Protein AF-A0A7J4LU65-F1 (afdb_monomer)

Nearest PDB structures (foldseek):
  7qep-assembly1_P0  TM=8.112E-01  e=1.016E-01  Encephalitozoon cuniculi GB-M1

Secondary structure (DSSP, 8-state):
----HHHHHHHHHHHHTS--S-TTTHHHHHHHHHHHHHHHHHHHHHHHHHHHHHHHHHHHHHHHHHHHHHHHHHHHHHHHHHHHHHHHHHHHHHHHHHHHHHHTS------------------PPP----------TTHHHHHHHHTTTTSSHHHHHHHHHHHHHHHHHHHHHHHTS-S---------------EEETTT-PEEPTT-SS-TTT----EEE---------------HHHHHHHHHHHHHHHHHHHHHHHHHHHHHHHHHHHHTT--

Foldseek 3Di:
DDPPVVVVVVVVVVVVPDDDDDVPVVVVVVVVVVVVVVVVVVVVVVVVVVVVVVVVVVVVVVVVVVVVVVVVVVVVVVVVVVVVVVVVVVVVVVVVVVVVVVVPPPPDPPPPPPDDDDPDPDDDDDDDDDDDPDDDPPVVVVVVVCVPVPVCVVVVVVVVVVVVVVVVVVVVVVVVVPPPPPPPPPPPCDPQFWKAAPPPRDTDHSPDQADPPPGDRHIDGPPPPPPCPPPPPPDDPVVVVVVVVVVVVVVVVVVVVVVVVVVVVVVVVVVVVVPD

Sequence (276 aa):
MALDDDKMKEITHKFMTKDDGDLGKHKVYAHEHRKQLRRVVLKTKLKERKLRIKEKLREQKIQKQLQKEFEEKRREEERQVKEEQKRAQKESARNRERLEKVEEIPQAPQKQFKGHVELGKDEIPKEYSLEAEQETPAHHIRAKIFGKAKQTSEESEVQKLKLEKEDDVKRQQEVSTDQKHYPLHQESKKPFVELACAKCSKILRPHARFCDHCGSNKIMKVEEEVKEEAPKPKGSSWGMKLVKFLGWLIVILLVLGGLALVAFWVLLNYFDIKFV

Solvent-accessible surface area (backbone atoms only — not comparable to full-atom values): 17151 Å² total; per-residue (Å²): 135,76,76,60,66,64,60,56,50,53,60,54,54,70,63,77,74,66,79,88,85,57,81,77,63,51,59,61,54,54,51,54,49,53,53,52,51,50,53,51,54,50,52,51,53,50,52,51,52,51,48,53,53,54,47,54,53,50,53,52,50,51,53,54,48,53,52,49,52,56,52,51,48,53,55,49,54,52,50,51,52,55,50,51,53,52,49,52,53,53,48,53,52,52,52,48,56,54,51,57,60,59,70,66,57,75,83,69,83,81,75,82,76,88,68,90,75,79,86,77,89,75,78,88,80,79,85,82,89,81,91,76,94,72,92,62,89,69,62,70,62,58,59,66,65,61,70,61,66,79,69,53,54,62,59,51,48,55,51,49,56,50,51,51,52,51,51,51,52,50,51,56,54,56,68,64,65,72,63,80,69,69,78,72,75,80,72,74,80,68,81,83,64,58,28,27,28,67,87,78,64,47,78,48,61,83,83,61,74,53,35,95,85,77,66,46,67,54,70,39,77,58,75,76,78,70,72,74,69,69,77,76,75,77,82,58,78,58,60,68,49,51,55,53,50,53,52,51,52,53,52,51,51,52,53,53,49,49,52,50,51,51,53,50,53,52,50,51,57,59,54,57,72,73,76,117

pLDDT: mean 75.76, std 20.09, range [41.56, 98.62]

Structure (mmCIF, N/CA/C/O backbone):
data_AF-A0A7J4LU65-F1
#
_entry.id   AF-A0A7J4LU65-F1
#
loop_
_atom_site.group_PDB
_atom_site.id
_atom_site.type_symbol
_atom_site.label_atom_id
_atom_site.label_alt_id
_atom_site.label_comp_id
_atom_site.label_asym_id
_atom_site.label_entity_id
_atom_site.label_seq_id
_atom_site.pdbx_PDB_ins_code
_atom_site.Cartn_x
_atom_site.Cartn_y
_atom_site.Cartn_z
_atom_site.occupancy
_atom_site.B_iso_or_equiv
_atom_site.auth_seq_id
_atom_site.auth_comp_id
_atom_site.auth_asym_id
_atom_site.auth_atom_id
_atom_site.pdbx_PDB_model_num
ATOM 1 N N . MET A 1 1 ? 22.209 -13.059 -10.516 1.00 48.47 1 MET A N 1
ATOM 2 C CA . MET A 1 1 ? 22.767 -13.674 -11.739 1.00 48.47 1 MET A CA 1
ATOM 3 C C . MET A 1 1 ? 23.581 -12.617 -12.461 1.00 48.47 1 MET A C 1
ATOM 5 O O . MET A 1 1 ? 23.073 -11.969 -13.374 1.00 48.47 1 MET A O 1
ATOM 9 N N . ALA A 1 2 ? 24.798 -12.384 -11.970 1.00 52.19 2 ALA A N 1
ATOM 10 C CA . ALA A 1 2 ? 25.816 -11.687 -12.738 1.00 52.19 2 ALA A CA 1
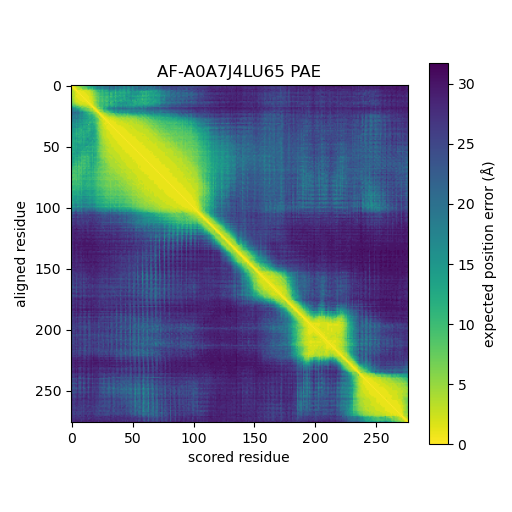ATOM 11 C C . ALA A 1 2 ? 26.150 -12.578 -13.942 1.00 52.19 2 ALA A C 1
ATOM 13 O O . ALA A 1 2 ? 26.190 -13.798 -13.811 1.00 52.19 2 ALA A O 1
ATOM 14 N N . LEU A 1 3 ? 26.283 -11.994 -15.129 1.00 52.88 3 LEU A N 1
ATOM 15 C CA . LEU A 1 3 ? 27.081 -12.648 -16.160 1.00 52.88 3 LEU A CA 1
ATOM 16 C C . LEU A 1 3 ? 28.501 -12.646 -15.601 1.00 52.88 3 LEU A C 1
ATOM 18 O O . LEU A 1 3 ? 28.955 -11.567 -15.240 1.00 52.88 3 LEU A O 1
ATOM 22 N N . ASP A 1 4 ? 29.122 -13.820 -15.467 1.00 72.62 4 ASP A N 1
ATOM 23 C CA . ASP A 1 4 ? 30.471 -13.958 -14.911 1.00 72.62 4 ASP A CA 1
ATOM 24 C C . ASP A 1 4 ? 31.386 -12.922 -15.563 1.00 72.62 4 ASP A C 1
ATOM 26 O O . ASP A 1 4 ? 31.600 -12.954 -16.781 1.00 72.62 4 ASP A O 1
ATOM 30 N N . ASP A 1 5 ? 31.882 -11.975 -14.763 1.00 77.56 5 ASP A N 1
ATOM 31 C CA . ASP A 1 5 ? 32.755 -10.894 -15.231 1.00 77.56 5 ASP A CA 1
ATOM 32 C C . ASP A 1 5 ? 33.981 -11.454 -15.972 1.00 77.56 5 ASP A C 1
ATOM 34 O O . ASP A 1 5 ? 34.531 -10.813 -16.871 1.00 77.56 5 ASP A O 1
ATOM 38 N N . ASP A 1 6 ? 34.339 -12.703 -15.680 1.00 77.44 6 ASP A N 1
ATOM 39 C CA . ASP A 1 6 ? 35.395 -13.463 -16.336 1.00 77.44 6 ASP A CA 1
ATOM 40 C C . ASP A 1 6 ? 35.098 -13.761 -17.813 1.00 77.44 6 ASP A C 1
ATOM 42 O O . ASP A 1 6 ? 35.984 -13.612 -18.655 1.00 77.44 6 ASP A O 1
ATOM 46 N N . LYS A 1 7 ? 33.843 -14.053 -18.186 1.00 77.94 7 LYS A N 1
ATOM 47 C CA . LYS A 1 7 ? 33.465 -14.223 -19.605 1.00 77.94 7 LYS A CA 1
ATOM 48 C C . LYS A 1 7 ? 33.518 -12.908 -20.373 1.00 77.94 7 LYS A C 1
ATOM 50 O O . LYS A 1 7 ? 33.859 -12.899 -21.555 1.00 77.94 7 LYS A O 1
ATOM 55 N N . MET A 1 8 ? 33.196 -11.791 -19.718 1.00 74.50 8 MET A N 1
ATOM 56 C CA . MET A 1 8 ? 33.365 -10.463 -20.317 1.00 74.50 8 MET A CA 1
ATOM 57 C C . MET A 1 8 ? 34.848 -10.152 -20.540 1.00 74.50 8 MET A C 1
ATOM 59 O O . MET A 1 8 ? 35.220 -9.727 -21.636 1.00 74.50 8 MET A O 1
ATOM 63 N N . LYS A 1 9 ? 35.714 -10.425 -19.558 1.00 80.12 9 LYS A N 1
ATOM 64 C CA . LYS A 1 9 ? 37.166 -10.232 -19.699 1.00 80.12 9 LYS A CA 1
ATOM 65 C C . LYS A 1 9 ? 37.763 -11.097 -20.810 1.00 80.12 9 LYS A C 1
ATOM 67 O O . LYS A 1 9 ? 38.541 -10.582 -21.611 1.00 80.12 9 LYS A O 1
ATOM 72 N N . GLU A 1 10 ? 37.346 -12.356 -20.933 1.00 81.25 10 GLU A N 1
ATOM 73 C CA . GLU A 1 10 ? 37.867 -13.268 -21.960 1.00 81.25 10 GLU A CA 1
ATOM 74 C C . GLU A 1 10 ? 37.523 -12.808 -23.390 1.00 81.25 10 GLU A C 1
ATOM 76 O O . GLU A 1 10 ? 38.378 -12.817 -24.281 1.00 81.25 10 GLU A O 1
ATOM 81 N N . ILE A 1 11 ? 36.290 -12.334 -23.611 1.00 76.31 11 ILE A N 1
ATOM 82 C CA . ILE A 1 11 ? 35.865 -11.769 -24.904 1.00 76.31 11 ILE A CA 1
ATOM 83 C C . ILE A 1 11 ? 36.661 -10.496 -25.228 1.00 76.31 11 ILE A C 1
ATOM 85 O O . ILE A 1 11 ? 37.027 -10.276 -26.383 1.00 76.31 11 ILE A O 1
ATOM 89 N N . THR A 1 12 ? 36.955 -9.674 -24.219 1.00 76.06 12 THR A N 1
ATOM 90 C CA . THR A 1 12 ? 37.695 -8.417 -24.406 1.00 76.06 12 THR A CA 1
ATOM 91 C C . THR A 1 12 ? 39.172 -8.676 -24.728 1.00 76.06 12 THR A C 1
ATOM 93 O O . THR A 1 12 ? 39.732 -8.023 -25.606 1.00 76.06 12 THR A O 1
ATOM 96 N N . HIS A 1 13 ? 39.788 -9.675 -24.091 1.00 77.38 13 HIS A N 1
ATOM 97 C CA . HIS A 1 13 ? 41.188 -10.042 -24.321 1.00 77.38 13 HIS A CA 1
ATOM 98 C C . HIS A 1 13 ? 41.421 -10.632 -25.722 1.00 77.38 13 HIS A C 1
ATOM 100 O O . HIS A 1 13 ? 42.351 -10.227 -26.413 1.00 77.38 13 HIS A O 1
ATOM 106 N N . LYS A 1 14 ? 40.530 -11.516 -26.201 1.00 72.88 14 LYS A N 1
ATOM 107 C CA . LYS A 1 14 ? 40.605 -12.098 -27.561 1.00 72.88 14 LYS A CA 1
ATOM 108 C C . LYS A 1 14 ? 40.525 -11.061 -28.692 1.00 72.88 14 LYS A C 1
ATOM 110 O O . LYS A 1 14 ? 40.848 -11.383 -29.833 1.00 72.88 14 LYS A O 1
ATOM 115 N N . PHE A 1 15 ? 40.074 -9.844 -28.394 1.00 62.56 15 PHE A N 1
ATOM 116 C CA . PHE A 1 15 ? 39.957 -8.752 -29.357 1.00 62.56 15 PHE A CA 1
ATOM 117 C C . PHE A 1 15 ? 41.204 -7.873 -29.448 1.00 62.56 15 PHE A C 1
ATOM 119 O O . PHE A 1 15 ? 41.415 -7.263 -30.491 1.00 62.56 15 PHE A O 1
ATOM 126 N N . MET A 1 16 ? 42.008 -7.788 -28.385 1.00 63.84 16 MET A N 1
ATOM 127 C CA . MET A 1 16 ? 43.200 -6.934 -28.377 1.00 63.84 16 MET A CA 1
ATOM 128 C C . MET A 1 16 ? 44.416 -7.589 -29.039 1.00 63.84 16 MET A C 1
ATOM 130 O O . MET A 1 16 ? 45.383 -6.896 -29.317 1.00 63.84 16 MET A O 1
ATOM 134 N N . THR A 1 17 ? 44.373 -8.898 -29.307 1.00 69.25 17 THR A N 1
ATOM 135 C CA . THR A 1 17 ? 45.534 -9.671 -29.781 1.00 69.25 17 THR A CA 1
ATOM 136 C C . THR A 1 17 ? 45.449 -10.123 -31.244 1.00 69.25 17 THR A C 1
ATOM 138 O O . THR A 1 17 ? 46.225 -10.984 -31.648 1.00 69.25 17 THR A O 1
ATOM 141 N N . LYS A 1 18 ? 44.508 -9.612 -32.053 1.00 60.66 18 LYS A N 1
ATOM 142 C CA . LYS A 1 18 ? 44.455 -9.913 -33.498 1.00 60.66 18 LYS A CA 1
ATOM 143 C C . LYS A 1 18 ? 45.063 -8.766 -34.307 1.00 60.66 18 LYS A C 1
ATOM 145 O O . LYS A 1 18 ? 44.437 -7.721 -34.431 1.00 60.66 18 LYS A O 1
ATOM 150 N N . ASP A 1 19 ? 46.258 -9.025 -34.837 1.00 58.16 19 ASP A N 1
ATOM 151 C CA . ASP A 1 19 ? 47.123 -8.111 -35.591 1.00 58.16 19 ASP A CA 1
ATOM 152 C C . ASP A 1 19 ? 46.497 -7.527 -36.880 1.00 58.16 19 ASP A C 1
ATOM 154 O O . ASP A 1 19 ? 45.725 -8.171 -37.599 1.00 58.16 19 ASP A O 1
ATOM 158 N N . ASP A 1 20 ? 46.887 -6.280 -37.163 1.00 56.12 20 ASP A N 1
ATOM 159 C CA . ASP A 1 20 ? 46.268 -5.251 -38.016 1.00 56.12 20 ASP A CA 1
ATOM 160 C C . ASP A 1 20 ? 46.418 -5.417 -39.549 1.00 56.12 20 ASP A C 1
ATOM 162 O O . ASP A 1 20 ? 46.738 -4.472 -40.274 1.00 56.12 20 ASP A O 1
ATOM 166 N N . GLY A 1 21 ? 46.150 -6.602 -40.096 1.00 56.06 21 GLY A N 1
ATOM 167 C CA . GLY A 1 21 ? 46.387 -6.867 -41.525 1.00 56.06 21 GLY A CA 1
ATOM 168 C C . GLY A 1 21 ? 45.402 -6.265 -42.549 1.00 56.06 21 GLY A C 1
ATOM 169 O O . GLY A 1 21 ? 45.706 -6.296 -43.737 1.00 56.06 21 GLY A O 1
ATOM 170 N N . ASP A 1 22 ? 44.219 -5.755 -42.166 1.00 59.31 22 ASP A N 1
ATOM 171 C CA . ASP A 1 22 ? 43.174 -5.394 -43.154 1.00 59.31 22 ASP A CA 1
ATOM 172 C C . ASP A 1 22 ? 42.211 -4.282 -42.649 1.00 59.31 22 ASP A C 1
ATOM 174 O O . ASP A 1 22 ? 41.055 -4.506 -42.2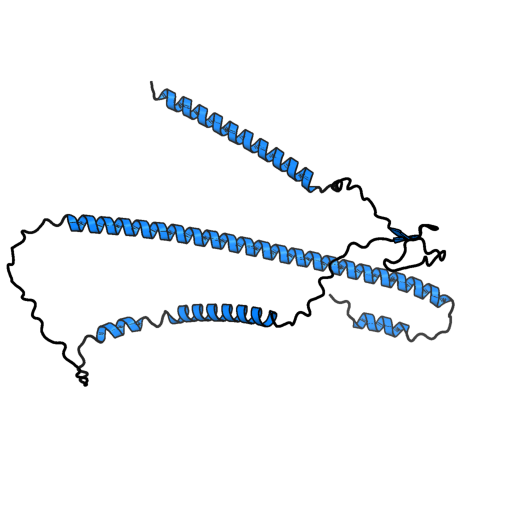65 1.00 59.31 22 ASP A O 1
ATOM 178 N N . LEU A 1 23 ? 42.701 -3.035 -42.622 1.00 58.19 23 LEU A N 1
ATOM 179 C CA . LEU A 1 23 ? 42.062 -1.848 -42.010 1.00 58.19 23 LEU A CA 1
ATOM 180 C C . LEU A 1 23 ? 40.683 -1.453 -42.596 1.00 58.19 23 LEU A C 1
ATOM 182 O O . LEU A 1 23 ? 39.912 -0.738 -41.948 1.00 58.19 23 LEU A O 1
ATOM 186 N N . GLY A 1 24 ? 40.332 -1.914 -43.801 1.00 60.50 24 GLY A N 1
ATOM 187 C CA . GLY A 1 24 ? 39.064 -1.573 -44.465 1.00 60.50 24 GLY A CA 1
ATOM 188 C C . GLY A 1 24 ? 37.847 -2.344 -43.936 1.00 60.50 24 GLY A C 1
ATOM 189 O O . GLY A 1 24 ? 36.772 -1.768 -43.747 1.00 60.50 24 GLY A O 1
ATOM 190 N N . LYS A 1 25 ? 38.010 -3.637 -43.628 1.00 60.91 25 LYS A N 1
ATOM 191 C CA . LYS A 1 25 ? 36.916 -4.514 -43.155 1.00 60.91 25 LYS A CA 1
ATOM 192 C C . LYS A 1 25 ? 36.636 -4.357 -41.656 1.00 60.91 25 LYS A C 1
ATOM 194 O O . LYS A 1 25 ? 35.524 -4.629 -41.196 1.00 60.91 25 LYS A O 1
ATOM 199 N N . HIS A 1 26 ? 37.600 -3.823 -40.903 1.00 62.56 26 HIS A N 1
ATOM 200 C CA . HIS A 1 26 ? 37.486 -3.596 -39.460 1.00 62.56 26 HIS A CA 1
ATOM 201 C C . HIS A 1 26 ? 36.359 -2.622 -39.074 1.00 62.56 26 HIS A C 1
ATOM 203 O O . HIS A 1 26 ? 35.712 -2.802 -38.040 1.00 62.56 26 HIS A O 1
ATOM 209 N N . LYS A 1 27 ? 36.056 -1.614 -39.907 1.00 71.69 27 LYS A N 1
ATOM 210 C CA . LYS A 1 27 ? 35.010 -0.618 -39.596 1.00 71.69 27 LYS A CA 1
ATOM 211 C C . LYS A 1 27 ? 33.597 -1.209 -39.621 1.00 71.69 27 LYS A C 1
ATOM 213 O O . LYS A 1 27 ? 32.782 -0.870 -38.761 1.00 71.69 27 LYS A O 1
ATOM 218 N N . VAL A 1 28 ? 33.312 -2.105 -40.569 1.00 75.19 28 VAL A N 1
ATOM 219 C CA . VAL A 1 28 ? 31.995 -2.756 -40.693 1.00 75.19 28 VAL A CA 1
ATOM 220 C C . VAL A 1 28 ? 31.767 -3.710 -39.520 1.00 75.19 28 VAL A C 1
ATOM 222 O O . VAL A 1 28 ? 30.736 -3.626 -38.848 1.00 75.19 28 VAL A O 1
ATOM 225 N N . TYR A 1 29 ? 32.772 -4.527 -39.192 1.00 77.94 29 TYR A N 1
ATOM 226 C CA . TYR A 1 29 ? 32.708 -5.457 -38.064 1.00 77.94 29 TYR A CA 1
ATOM 227 C C . TYR A 1 29 ? 32.577 -4.730 -36.714 1.00 77.94 29 TYR A C 1
ATOM 229 O O . TYR A 1 29 ? 31.724 -5.073 -35.892 1.00 77.94 29 TYR A O 1
ATOM 237 N N . ALA A 1 30 ? 33.332 -3.644 -36.509 1.00 80.31 30 ALA A N 1
ATOM 238 C CA . ALA A 1 30 ? 33.221 -2.822 -35.305 1.00 80.31 30 ALA A CA 1
ATOM 239 C C . ALA A 1 30 ? 31.821 -2.200 -35.142 1.00 80.31 30 ALA A C 1
ATOM 241 O O . ALA A 1 30 ? 31.305 -2.098 -34.023 1.00 80.31 30 ALA A O 1
ATOM 242 N N . HIS A 1 31 ? 31.179 -1.794 -36.240 1.00 83.25 31 HIS A N 1
ATOM 243 C CA . HIS A 1 31 ? 29.837 -1.219 -36.201 1.00 83.25 31 HIS A CA 1
ATOM 244 C C . HIS A 1 31 ? 28.758 -2.257 -35.848 1.00 83.25 31 HIS A C 1
ATOM 246 O O . HIS A 1 31 ? 27.903 -1.984 -34.994 1.00 83.25 31 HIS A O 1
ATOM 252 N N . GLU A 1 32 ? 28.800 -3.455 -36.437 1.00 85.62 32 GLU A N 1
ATOM 253 C CA . GLU A 1 32 ? 27.870 -4.534 -36.076 1.00 85.62 32 GLU A CA 1
ATOM 254 C C . GLU A 1 32 ? 28.063 -5.004 -34.635 1.00 85.62 32 GLU A C 1
ATOM 256 O O . GLU A 1 32 ? 27.085 -5.152 -33.893 1.00 85.62 32 GLU A O 1
ATOM 261 N N . HIS A 1 33 ? 29.312 -5.131 -34.191 1.00 84.50 33 HIS A N 1
ATOM 262 C CA . HIS A 1 33 ? 29.621 -5.509 -32.818 1.00 84.50 33 HIS A CA 1
ATOM 263 C C . HIS A 1 33 ? 29.104 -4.468 -31.811 1.00 84.50 33 HIS A C 1
ATOM 265 O O . HIS A 1 33 ? 28.454 -4.817 -30.823 1.00 84.50 33 HIS A O 1
ATOM 271 N N . ARG A 1 34 ? 29.256 -3.163 -32.097 1.00 87.88 34 ARG A N 1
ATOM 272 C CA . ARG A 1 34 ? 28.644 -2.092 -31.284 1.00 87.88 34 ARG A CA 1
ATOM 273 C C . ARG A 1 34 ? 27.118 -2.211 -31.222 1.00 87.88 34 ARG A C 1
ATOM 275 O O . ARG A 1 34 ? 26.538 -1.973 -30.160 1.00 87.88 34 ARG A O 1
ATOM 282 N N . LYS A 1 35 ? 26.448 -2.587 -32.319 1.00 93.88 35 LYS A N 1
ATOM 283 C CA . LYS A 1 35 ? 24.993 -2.838 -32.313 1.00 93.88 35 LYS A CA 1
ATOM 284 C C . LYS A 1 35 ? 24.630 -4.031 -31.426 1.00 93.88 35 LYS A C 1
ATOM 286 O O . LYS A 1 35 ? 23.665 -3.933 -30.663 1.00 93.88 35 LYS A O 1
ATOM 291 N N . GLN A 1 36 ? 25.387 -5.126 -31.488 1.00 92.06 36 GLN A N 1
ATOM 292 C CA . GLN A 1 36 ? 25.163 -6.299 -30.637 1.00 92.06 36 GLN A CA 1
ATOM 293 C C . GLN A 1 36 ? 25.371 -5.968 -29.154 1.00 92.06 36 GLN A C 1
ATOM 295 O O . GLN A 1 36 ? 24.479 -6.235 -28.345 1.00 92.06 36 GLN A O 1
ATOM 300 N N . LEU A 1 37 ? 26.461 -5.276 -28.810 1.00 90.44 37 LEU A N 1
ATOM 301 C CA . LEU A 1 37 ? 26.728 -4.805 -27.448 1.00 90.44 37 LEU A CA 1
ATOM 302 C C . LEU A 1 37 ? 25.594 -3.916 -26.922 1.00 90.44 37 LEU A C 1
ATOM 304 O O . LEU A 1 37 ? 25.095 -4.143 -25.820 1.00 90.44 37 LEU A O 1
ATOM 308 N N . ARG A 1 38 ? 25.096 -2.965 -27.726 1.00 92.81 38 ARG A N 1
ATOM 309 C CA . ARG A 1 38 ? 23.937 -2.135 -27.343 1.00 92.81 38 ARG A CA 1
ATOM 310 C C . ARG A 1 38 ? 22.696 -2.979 -27.041 1.00 92.81 38 ARG A C 1
ATOM 312 O O . ARG A 1 38 ? 22.007 -2.705 -26.062 1.00 92.81 38 ARG A O 1
ATOM 319 N N . ARG A 1 39 ? 22.412 -4.020 -27.833 1.00 94.69 39 ARG A N 1
ATOM 320 C CA . ARG A 1 39 ? 21.273 -4.926 -27.582 1.00 94.69 39 ARG A CA 1
ATOM 321 C C . ARG A 1 39 ? 21.444 -5.707 -26.280 1.00 94.69 39 ARG A C 1
ATOM 323 O O . ARG A 1 39 ? 20.471 -5.842 -25.540 1.00 94.69 39 ARG A O 1
ATOM 330 N N . VAL A 1 40 ? 22.648 -6.199 -25.991 1.00 92.25 40 VAL A N 1
ATOM 331 C CA . VAL A 1 40 ? 22.941 -6.918 -24.740 1.00 92.25 40 VAL A CA 1
ATOM 332 C C . VAL A 1 40 ? 22.776 -5.984 -23.541 1.00 92.25 40 VAL A C 1
ATOM 334 O O . VAL A 1 40 ? 22.024 -6.318 -22.628 1.00 92.25 40 VAL A O 1
ATOM 337 N N . VAL A 1 41 ? 23.358 -4.782 -23.591 1.00 93.81 41 VAL A N 1
ATOM 338 C CA . VAL A 1 41 ? 23.243 -3.766 -22.528 1.00 93.81 41 VAL A CA 1
ATOM 339 C C . VAL A 1 41 ? 21.789 -3.339 -22.297 1.00 93.81 41 VAL A C 1
ATOM 341 O O . VAL A 1 41 ? 21.355 -3.173 -21.158 1.00 93.81 41 VAL A O 1
ATOM 344 N N . LEU A 1 42 ? 20.993 -3.177 -23.356 1.00 94.94 42 LEU A N 1
ATOM 345 C CA . LEU A 1 42 ? 19.569 -2.864 -23.207 1.00 94.94 42 LEU A CA 1
ATOM 346 C C . LEU A 1 42 ? 18.793 -4.033 -22.585 1.00 94.94 42 LEU A C 1
ATOM 348 O O . LEU A 1 42 ? 17.966 -3.813 -21.699 1.00 94.94 42 LEU A O 1
ATOM 352 N N . LYS A 1 43 ? 19.075 -5.279 -22.991 1.00 95.56 43 LYS A N 1
ATOM 353 C CA . LYS A 1 43 ? 18.448 -6.473 -22.402 1.00 95.56 43 LYS A CA 1
ATOM 354 C C . LYS A 1 43 ? 18.800 -6.634 -20.921 1.00 95.56 43 LYS A C 1
ATOM 356 O O . LYS A 1 43 ? 17.906 -6.960 -20.138 1.00 95.56 43 LYS A O 1
ATOM 361 N N . THR A 1 44 ? 20.049 -6.397 -20.520 1.00 93.00 44 THR A N 1
ATOM 362 C CA . THR A 1 44 ? 20.459 -6.465 -19.107 1.00 93.00 44 THR A CA 1
ATOM 363 C C . THR A 1 44 ? 19.796 -5.361 -18.289 1.00 93.00 44 THR A C 1
ATOM 365 O O . THR A 1 44 ? 19.151 -5.677 -17.290 1.00 93.00 44 THR A O 1
ATOM 368 N N . LYS A 1 45 ? 19.798 -4.107 -18.767 1.00 94.50 45 LYS A N 1
ATOM 369 C CA . LYS A 1 45 ? 19.085 -2.991 -18.111 1.00 94.50 45 LYS A CA 1
ATOM 370 C C . LYS A 1 45 ? 17.583 -3.251 -17.957 1.00 94.50 45 LYS A C 1
ATOM 372 O O . LYS A 1 45 ? 16.995 -2.917 -16.930 1.00 94.50 45 LYS A O 1
ATOM 377 N N . LEU A 1 46 ? 16.939 -3.862 -18.954 1.00 96.75 46 LEU A N 1
ATOM 378 C CA . LEU A 1 46 ? 15.524 -4.238 -18.867 1.00 96.75 46 LEU A CA 1
ATOM 379 C C . LEU A 1 46 ? 15.277 -5.351 -17.841 1.00 96.75 46 LEU A C 1
ATOM 381 O O . LEU A 1 46 ? 14.309 -5.266 -17.083 1.00 96.75 46 LEU A O 1
ATOM 385 N N . LYS A 1 47 ? 16.136 -6.378 -17.787 1.00 96.19 47 LYS A N 1
ATOM 386 C CA . LYS A 1 47 ? 16.056 -7.429 -16.757 1.00 96.19 47 LYS A CA 1
ATOM 387 C C . LYS A 1 47 ? 16.233 -6.846 -15.356 1.00 96.19 47 LYS A C 1
ATOM 389 O O . LYS A 1 47 ? 15.447 -7.160 -14.468 1.00 96.19 47 LYS A O 1
ATOM 394 N N . GLU A 1 48 ? 17.198 -5.954 -15.183 1.00 95.81 48 GLU A N 1
ATOM 395 C CA . GLU A 1 48 ? 17.470 -5.287 -13.912 1.00 95.81 48 GLU A CA 1
ATOM 396 C C . GLU A 1 48 ? 16.285 -4.423 -13.451 1.00 95.81 48 GLU A C 1
ATOM 398 O O . GLU A 1 48 ? 15.843 -4.530 -12.309 1.00 95.81 48 GLU A O 1
ATOM 403 N N . ARG A 1 49 ? 15.682 -3.635 -14.355 1.00 96.06 49 ARG A N 1
ATOM 404 C CA . ARG A 1 49 ? 14.451 -2.882 -14.052 1.00 96.06 49 ARG A CA 1
ATOM 405 C C . ARG A 1 49 ? 13.296 -3.799 -13.651 1.00 96.06 49 ARG A C 1
ATOM 407 O O . ARG A 1 49 ? 12.583 -3.487 -12.701 1.00 96.06 49 ARG A O 1
ATOM 414 N N . LYS A 1 50 ? 13.113 -4.936 -14.334 1.00 97.69 50 LYS A N 1
ATOM 415 C CA . LYS A 1 50 ? 12.081 -5.926 -13.972 1.00 97.69 50 LYS A CA 1
ATOM 416 C C . LYS A 1 50 ? 12.313 -6.512 -12.577 1.00 97.69 50 LYS A C 1
ATOM 418 O O . LYS A 1 50 ? 11.347 -6.677 -11.837 1.00 97.69 50 LYS A O 1
ATOM 423 N N . LEU A 1 51 ? 13.564 -6.801 -12.214 1.00 97.56 51 LEU A N 1
ATOM 424 C CA . LEU A 1 51 ? 13.910 -7.284 -10.875 1.00 97.56 51 LEU A CA 1
ATOM 425 C C . LEU A 1 51 ? 13.616 -6.226 -9.808 1.00 97.56 51 LEU A C 1
ATOM 427 O O . LEU A 1 51 ? 12.899 -6.538 -8.863 1.00 97.56 51 LEU A O 1
ATOM 431 N N . ARG A 1 52 ? 14.030 -4.970 -10.022 1.00 96.44 52 ARG A N 1
ATOM 432 C CA . ARG A 1 52 ? 13.732 -3.860 -9.098 1.00 96.44 52 ARG A CA 1
ATOM 433 C C . ARG A 1 52 ? 12.230 -3.636 -8.900 1.00 96.44 52 ARG A C 1
ATOM 435 O O . ARG A 1 52 ? 11.779 -3.391 -7.789 1.00 96.44 52 ARG A O 1
ATOM 442 N N . ILE A 1 53 ? 11.423 -3.747 -9.959 1.00 97.69 53 ILE A N 1
ATOM 443 C CA . ILE A 1 53 ? 9.955 -3.650 -9.845 1.00 97.69 53 ILE A CA 1
ATOM 444 C 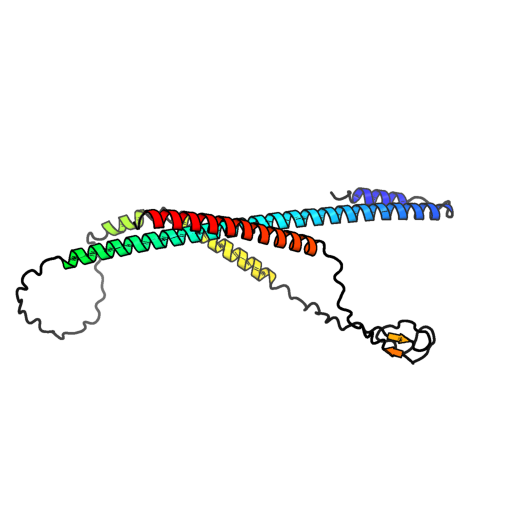C . ILE A 1 53 ? 9.389 -4.827 -9.035 1.00 97.69 53 ILE A C 1
ATOM 446 O O . ILE A 1 53 ? 8.511 -4.636 -8.195 1.00 97.69 53 ILE A O 1
ATOM 450 N N . LYS A 1 54 ? 9.888 -6.048 -9.269 1.00 98.12 54 LYS A N 1
ATOM 451 C CA . LYS A 1 54 ? 9.454 -7.249 -8.541 1.00 98.12 54 LYS A CA 1
ATOM 452 C C . LYS A 1 54 ? 9.820 -7.181 -7.055 1.00 98.12 54 LYS A C 1
ATOM 454 O O . LYS A 1 54 ? 9.033 -7.630 -6.227 1.00 98.12 54 LYS A O 1
ATOM 459 N N . GLU A 1 55 ? 10.982 -6.627 -6.734 1.00 98.00 55 GLU A N 1
ATOM 460 C CA . GLU A 1 55 ? 11.453 -6.388 -5.370 1.00 98.00 55 GLU A CA 1
ATOM 461 C C . GLU A 1 55 ? 10.571 -5.369 -4.644 1.00 98.00 55 GLU A C 1
ATOM 463 O O . GLU A 1 55 ? 9.974 -5.718 -3.630 1.00 98.00 55 GLU A O 1
ATOM 468 N N . LYS A 1 56 ? 10.317 -4.200 -5.248 1.00 97.62 56 LYS A N 1
ATOM 469 C CA . LYS A 1 56 ? 9.374 -3.205 -4.702 1.00 97.62 56 LYS A CA 1
ATOM 470 C C . LYS A 1 56 ? 7.976 -3.773 -4.455 1.00 97.62 56 LYS A C 1
ATOM 472 O O . LYS A 1 56 ? 7.322 -3.430 -3.476 1.00 97.62 56 LYS A O 1
ATOM 477 N N . LEU A 1 57 ? 7.499 -4.664 -5.327 1.00 98.31 57 LEU A N 1
ATOM 478 C CA . LEU A 1 57 ? 6.208 -5.327 -5.128 1.00 98.31 57 LEU A CA 1
ATOM 479 C C . LEU A 1 57 ? 6.225 -6.281 -3.921 1.00 98.31 57 LEU A C 1
ATOM 481 O O . LEU A 1 57 ? 5.207 -6.424 -3.245 1.00 98.31 57 LEU A O 1
ATOM 485 N N . ARG A 1 58 ? 7.351 -6.953 -3.651 1.00 98.06 58 ARG A N 1
ATOM 486 C CA . ARG A 1 58 ? 7.518 -7.800 -2.459 1.00 98.06 58 ARG A CA 1
ATOM 487 C C . ARG A 1 58 ? 7.578 -6.952 -1.194 1.00 98.06 58 ARG A C 1
ATOM 489 O O . ARG A 1 58 ? 6.837 -7.248 -0.264 1.00 98.06 58 ARG A O 1
ATOM 496 N N . GLU A 1 59 ? 8.359 -5.877 -1.197 1.00 97.62 59 GLU A N 1
ATOM 497 C CA . GLU A 1 59 ? 8.419 -4.913 -0.090 1.00 97.62 59 GLU A CA 1
ATOM 498 C C . GLU A 1 59 ? 7.034 -4.340 0.222 1.00 97.62 59 GLU A C 1
ATOM 500 O O . GLU A 1 59 ? 6.594 -4.360 1.368 1.00 97.62 59 GLU A O 1
ATOM 505 N N . GLN A 1 60 ? 6.283 -3.933 -0.805 1.00 97.69 60 GLN A N 1
ATOM 506 C CA . GLN A 1 60 ? 4.925 -3.422 -0.630 1.00 97.69 60 GLN A CA 1
ATOM 507 C C . GLN A 1 60 ? 3.971 -4.478 -0.045 1.00 97.69 60 GLN A C 1
ATOM 509 O O . GLN A 1 60 ? 3.070 -4.144 0.725 1.00 97.69 60 GLN A O 1
ATOM 514 N N . LYS A 1 61 ? 4.135 -5.759 -0.403 1.00 98.25 61 LYS A N 1
ATOM 515 C CA . LYS A 1 61 ? 3.351 -6.851 0.194 1.00 98.25 61 LYS A CA 1
ATOM 516 C C . LYS A 1 61 ? 3.699 -7.055 1.667 1.00 98.25 61 LYS A C 1
ATOM 518 O O . LYS A 1 61 ? 2.775 -7.193 2.462 1.00 98.25 61 LYS A O 1
ATOM 523 N N . ILE A 1 62 ? 4.985 -7.023 2.017 1.00 98.31 62 ILE A N 1
ATOM 524 C CA . ILE A 1 62 ? 5.456 -7.145 3.404 1.00 98.31 62 ILE A CA 1
ATOM 525 C C . ILE A 1 62 ? 4.936 -5.972 4.241 1.00 98.31 62 ILE A C 1
ATOM 527 O O . ILE A 1 62 ? 4.347 -6.190 5.294 1.00 98.31 62 ILE A O 1
ATOM 531 N N . GLN A 1 63 ? 5.035 -4.737 3.740 1.00 97.56 63 GLN A N 1
ATOM 532 C CA . GLN A 1 63 ? 4.489 -3.559 4.425 1.00 97.56 63 GLN A CA 1
ATOM 533 C C . GLN A 1 63 ? 2.978 -3.671 4.665 1.00 97.56 63 GLN A C 1
ATOM 535 O O . GLN A 1 63 ? 2.502 -3.353 5.751 1.00 97.56 63 GLN A O 1
ATOM 540 N N . LYS A 1 64 ? 2.215 -4.169 3.684 1.00 98.25 64 LYS A N 1
ATOM 541 C CA . LYS A 1 64 ? 0.773 -4.410 3.853 1.00 98.25 64 LYS A CA 1
ATOM 542 C C . LYS A 1 64 ? 0.465 -5.501 4.878 1.00 98.25 64 LYS A C 1
ATOM 544 O O . LYS A 1 64 ? -0.564 -5.416 5.536 1.00 98.25 64 LYS A O 1
ATOM 549 N N . GLN A 1 65 ? 1.298 -6.536 4.982 1.00 98.19 65 GLN A N 1
ATOM 550 C CA . GLN A 1 65 ? 1.138 -7.576 6.002 1.00 98.19 65 GLN A CA 1
ATOM 551 C C . GLN A 1 65 ? 1.419 -7.020 7.397 1.00 98.19 65 GLN A C 1
ATOM 553 O O . GLN A 1 65 ? 0.569 -7.162 8.266 1.00 98.19 65 GLN A O 1
ATOM 558 N N . LEU A 1 66 ? 2.525 -6.290 7.564 1.00 98.38 66 LEU A N 1
ATOM 559 C CA . LEU A 1 66 ? 2.854 -5.614 8.820 1.00 98.38 66 LEU A CA 1
ATOM 560 C C . LEU A 1 66 ? 1.739 -4.656 9.253 1.00 98.38 66 LEU A C 1
ATOM 562 O O . LEU A 1 66 ? 1.315 -4.687 10.400 1.00 98.38 66 LEU A O 1
ATOM 566 N N . GLN A 1 67 ? 1.196 -3.849 8.337 1.00 98.12 67 GLN A N 1
ATOM 567 C CA . GLN A 1 67 ? 0.070 -2.961 8.654 1.00 98.12 67 GLN A CA 1
ATOM 568 C C . GLN A 1 67 ? -1.163 -3.719 9.163 1.00 98.12 67 GLN A C 1
ATOM 570 O O . GLN A 1 67 ? -1.802 -3.263 10.107 1.00 98.12 67 GLN A O 1
ATOM 575 N N . LYS A 1 68 ? -1.486 -4.871 8.564 1.00 98.31 68 LYS A N 1
ATOM 576 C CA . LYS A 1 68 ? -2.603 -5.711 9.019 1.00 98.31 68 LYS A CA 1
ATOM 577 C C . LYS A 1 68 ? -2.351 -6.295 10.404 1.00 98.31 68 LYS A C 1
ATOM 579 O O . LYS A 1 68 ? -3.258 -6.276 11.223 1.00 98.31 68 LYS A O 1
ATOM 584 N N . GLU A 1 69 ? -1.137 -6.767 10.663 1.00 98.38 69 GLU A N 1
ATOM 585 C CA . GLU A 1 69 ? -0.739 -7.308 11.966 1.00 98.38 69 GLU A CA 1
ATOM 586 C C . GLU A 1 69 ? -0.800 -6.232 13.062 1.00 98.38 69 GLU A C 1
ATOM 588 O O . GLU A 1 69 ? -1.360 -6.459 14.131 1.00 98.38 69 GLU A O 1
ATOM 593 N N . PHE A 1 70 ? -0.326 -5.015 12.771 1.00 98.44 70 PHE A N 1
ATOM 594 C CA . PHE A 1 70 ? -0.460 -3.873 13.680 1.00 98.44 70 PHE A CA 1
ATOM 595 C C . PHE A 1 70 ? -1.924 -3.504 13.955 1.00 98.44 70 PHE A C 1
ATOM 597 O O . PHE A 1 70 ? -2.277 -3.182 15.091 1.00 98.44 70 PHE A O 1
ATOM 604 N N . GLU A 1 71 ? -2.783 -3.531 12.936 1.00 98.38 71 GLU A N 1
ATOM 605 C CA . GLU A 1 71 ? -4.210 -3.250 13.106 1.00 98.38 71 GLU A CA 1
ATOM 606 C C . GLU A 1 71 ? -4.914 -4.347 13.919 1.00 98.38 71 GLU A C 1
ATOM 608 O O . GLU A 1 71 ? -5.732 -4.045 14.788 1.00 98.38 71 GLU A O 1
ATOM 613 N N . GLU A 1 72 ? -4.577 -5.614 13.680 1.00 98.38 72 GLU A N 1
ATOM 614 C CA . GLU A 1 72 ? -5.099 -6.754 14.434 1.00 98.38 72 GLU A CA 1
ATOM 615 C C . GLU A 1 72 ? -4.685 -6.695 15.906 1.00 98.38 72 GLU A C 1
ATOM 617 O O . GLU A 1 72 ? -5.545 -6.808 16.783 1.00 98.38 72 GLU A O 1
ATOM 622 N N . LYS A 1 73 ? -3.410 -6.396 16.177 1.00 98.44 73 LYS A N 1
ATOM 623 C CA . LYS A 1 73 ? -2.902 -6.202 17.537 1.00 98.44 73 LYS A CA 1
ATOM 624 C C . LYS A 1 73 ? -3.616 -5.057 18.256 1.00 98.44 73 LYS A C 1
ATOM 626 O O . LYS A 1 73 ? -4.053 -5.227 19.389 1.00 98.44 73 LYS A O 1
ATOM 631 N N . ARG A 1 74 ? -3.845 -3.925 17.579 1.00 98.38 74 ARG A N 1
ATOM 632 C CA . ARG A 1 74 ? -4.621 -2.805 18.145 1.00 98.38 74 ARG A CA 1
ATOM 633 C C . ARG A 1 74 ? -6.053 -3.224 18.505 1.00 98.38 74 ARG A C 1
ATOM 635 O O . ARG A 1 74 ? -6.566 -2.834 19.550 1.00 98.38 74 ARG A O 1
ATOM 642 N N . ARG A 1 75 ? -6.710 -4.027 17.659 1.00 98.19 75 ARG A N 1
ATOM 643 C CA . ARG A 1 75 ? -8.059 -4.560 17.939 1.00 98.19 75 ARG A CA 1
ATOM 644 C C . ARG A 1 75 ? -8.060 -5.564 19.092 1.00 98.19 75 ARG A C 1
ATOM 646 O O . ARG A 1 75 ? -9.076 -5.724 19.764 1.00 98.19 75 ARG A O 1
ATOM 653 N N . GLU A 1 76 ? -6.976 -6.302 19.294 1.00 98.44 76 GLU A N 1
ATOM 654 C CA . GLU A 1 76 ? -6.815 -7.188 20.447 1.00 98.44 76 GLU A CA 1
ATOM 655 C C . GLU A 1 76 ? -6.615 -6.401 21.745 1.00 98.44 76 GLU A C 1
ATOM 657 O O . GLU A 1 76 ? -7.338 -6.648 22.707 1.00 98.44 76 GLU A O 1
ATOM 662 N N . GLU A 1 77 ? -5.750 -5.388 21.740 1.00 98.25 77 GLU A N 1
ATOM 663 C CA . GLU A 1 77 ? -5.561 -4.470 22.872 1.00 98.25 77 GLU A CA 1
ATOM 664 C C . GLU A 1 77 ? -6.879 -3.772 23.250 1.00 98.25 77 GLU A C 1
ATOM 666 O O . GLU A 1 77 ? -7.256 -3.740 24.419 1.00 98.25 77 GLU A O 1
ATOM 671 N N . GLU A 1 78 ? -7.662 -3.306 22.271 1.00 98.38 78 GLU A N 1
ATOM 672 C CA . GLU A 1 78 ? -8.980 -2.713 22.535 1.00 98.38 78 GLU A CA 1
ATOM 673 C C . GLU A 1 78 ? -9.959 -3.717 23.174 1.00 98.38 78 GLU A C 1
ATOM 675 O O . GLU A 1 78 ? -10.750 -3.358 24.054 1.00 98.38 78 GLU A O 1
ATOM 680 N N . ARG A 1 79 ? -9.915 -4.991 22.758 1.00 98.44 79 ARG A N 1
ATOM 681 C CA . ARG A 1 79 ? -10.720 -6.060 23.372 1.00 98.44 79 ARG A CA 1
ATOM 682 C C . ARG A 1 79 ? -10.292 -6.315 24.816 1.00 98.44 79 ARG A C 1
ATOM 684 O O . ARG A 1 79 ? -11.171 -6.428 25.670 1.00 98.44 79 ARG A O 1
ATOM 691 N N . GLN A 1 80 ? -8.988 -6.346 25.089 1.00 98.38 80 GLN A N 1
ATOM 692 C CA . GLN A 1 80 ? -8.447 -6.516 26.440 1.00 98.38 80 GLN A CA 1
ATOM 693 C C . GLN A 1 80 ? -8.858 -5.358 27.357 1.00 98.38 80 GLN A C 1
ATOM 695 O O . GLN A 1 80 ? -9.410 -5.604 28.427 1.00 98.38 80 GLN A O 1
ATOM 700 N N . VAL A 1 81 ? -8.726 -4.108 26.900 1.00 98.56 81 VAL A N 1
ATOM 701 C CA . VAL A 1 81 ? -9.150 -2.920 27.663 1.00 98.56 81 VAL A CA 1
ATOM 702 C C . VAL A 1 81 ? -10.652 -2.954 27.959 1.00 98.56 81 VAL A C 1
ATOM 704 O O . VAL A 1 81 ? -11.072 -2.682 29.083 1.00 98.56 81 VAL A O 1
ATOM 707 N N . LYS A 1 82 ? -11.492 -3.333 26.986 1.00 98.56 82 LYS A N 1
ATOM 708 C CA . LYS A 1 82 ? -12.942 -3.482 27.215 1.00 98.56 82 LYS A CA 1
ATOM 709 C C . LYS A 1 82 ? -13.261 -4.581 28.227 1.00 98.56 82 LYS A C 1
ATOM 711 O O . LYS A 1 82 ? -14.214 -4.446 28.995 1.00 98.56 82 LYS A O 1
ATOM 716 N N . GLU A 1 83 ? -12.520 -5.684 28.215 1.00 98.56 83 GLU A N 1
ATOM 717 C CA . GLU A 1 83 ? -12.703 -6.756 29.191 1.00 98.56 83 GLU A CA 1
ATOM 718 C C . GLU A 1 83 ? -12.271 -6.319 30.595 1.00 98.56 83 GLU A C 1
ATOM 720 O O . GLU A 1 83 ? -13.004 -6.551 31.558 1.00 98.56 83 GLU A O 1
ATOM 725 N N . GLU A 1 84 ? -11.141 -5.627 30.709 1.00 98.44 84 GLU A N 1
ATOM 726 C CA . GLU A 1 84 ? -10.640 -5.069 31.963 1.00 98.44 84 GLU A CA 1
ATOM 727 C C . GLU A 1 84 ? -11.614 -4.040 32.551 1.00 98.44 84 GLU A C 1
ATOM 729 O O . GLU A 1 84 ? -11.982 -4.141 33.721 1.00 98.44 84 GLU A O 1
ATOM 734 N N . GLN A 1 85 ? -12.156 -3.140 31.726 1.00 98.50 85 GLN A N 1
ATOM 735 C CA . GLN A 1 85 ? -13.210 -2.208 32.141 1.00 98.50 85 GLN A CA 1
ATOM 736 C C . GLN A 1 85 ? -14.451 -2.938 32.670 1.00 98.50 85 GLN A C 1
ATOM 738 O O . GLN A 1 85 ? -14.998 -2.560 33.707 1.00 98.50 85 GLN A O 1
ATOM 743 N N . LYS A 1 86 ? -14.889 -4.017 32.008 1.00 98.62 86 LYS A N 1
ATOM 744 C CA . LYS A 1 86 ? -16.007 -4.843 32.495 1.00 98.62 86 LYS A CA 1
ATOM 745 C C . LYS A 1 86 ? -15.679 -5.533 33.819 1.00 98.62 86 LYS A C 1
ATOM 747 O O . LYS A 1 86 ? -16.569 -5.677 34.656 1.00 98.62 86 LYS A O 1
ATOM 752 N N . ARG A 1 87 ? -14.437 -5.986 34.018 1.00 98.50 87 ARG A N 1
ATOM 753 C CA . ARG A 1 87 ? -13.988 -6.583 35.287 1.00 98.50 87 ARG A CA 1
ATOM 754 C C . ARG A 1 87 ? -13.992 -5.541 36.407 1.00 98.50 87 ARG A C 1
ATOM 756 O O . ARG A 1 87 ? -14.611 -5.799 37.435 1.00 98.50 87 ARG A O 1
ATOM 763 N N . ALA A 1 88 ? -13.439 -4.355 36.162 1.00 98.19 88 ALA A N 1
ATOM 764 C CA . ALA A 1 88 ? -13.440 -3.242 37.110 1.00 98.19 88 ALA A CA 1
ATOM 765 C C . ALA A 1 88 ? -14.865 -2.794 37.484 1.00 98.19 88 ALA A C 1
ATOM 767 O O . ALA A 1 88 ? -15.159 -2.579 38.656 1.00 98.19 88 ALA A O 1
ATOM 768 N N . GLN A 1 89 ? -15.786 -2.727 36.514 1.00 98.38 89 GLN A N 1
ATOM 769 C CA . GLN A 1 89 ? -17.201 -2.423 36.775 1.00 98.38 89 GLN A CA 1
ATOM 770 C C . GLN A 1 89 ? -17.900 -3.503 37.614 1.00 98.38 89 GLN A C 1
ATOM 772 O O . GLN A 1 89 ? -18.705 -3.194 38.490 1.00 98.38 89 GLN A O 1
ATOM 777 N N . LYS A 1 90 ? -17.609 -4.786 37.369 1.00 98.56 90 LYS A N 1
ATOM 778 C CA . LYS A 1 90 ? -18.152 -5.881 38.189 1.00 98.56 90 LYS A CA 1
ATOM 779 C C . LYS A 1 90 ? -17.601 -5.846 39.612 1.00 98.56 90 LYS A C 1
ATOM 781 O O . LYS A 1 90 ? -18.329 -6.145 40.553 1.00 98.56 90 LYS A O 1
ATOM 786 N N . GLU A 1 91 ? -16.326 -5.511 39.771 1.00 98.44 91 GLU A N 1
ATOM 787 C CA . GLU A 1 91 ? -15.688 -5.389 41.079 1.00 98.44 91 GLU A CA 1
ATOM 788 C C . GLU A 1 91 ? -16.224 -4.190 41.865 1.00 98.44 91 GLU A C 1
ATOM 790 O O . GLU A 1 91 ? -16.562 -4.340 43.039 1.00 98.44 91 GLU A O 1
ATOM 795 N N . SER A 1 92 ? -16.407 -3.035 41.218 1.00 97.94 92 SER A N 1
ATOM 796 C CA . SER A 1 92 ? -17.009 -1.866 41.866 1.00 97.94 92 SER A CA 1
ATOM 797 C C . SER A 1 92 ? -18.449 -2.135 42.313 1.00 97.94 92 SER A C 1
ATOM 799 O O . SER A 1 92 ? -18.812 -1.773 43.432 1.00 97.94 92 SER A O 1
ATOM 801 N N . ALA A 1 93 ? -19.242 -2.854 41.510 1.00 98.25 93 ALA A N 1
ATOM 802 C CA . ALA A 1 93 ? -20.582 -3.293 41.898 1.00 98.25 93 ALA A CA 1
ATOM 803 C C . ALA A 1 93 ? -20.562 -4.236 43.118 1.00 98.25 93 ALA A C 1
ATOM 805 O O . ALA A 1 93 ? -21.348 -4.054 44.046 1.00 98.25 93 ALA A O 1
ATOM 806 N N . ARG A 1 94 ? -19.628 -5.199 43.170 1.00 98.38 94 ARG A N 1
ATOM 807 C CA . ARG A 1 94 ? -19.456 -6.091 44.337 1.00 98.38 94 ARG A CA 1
ATOM 808 C C . ARG A 1 94 ? -19.025 -5.336 45.593 1.00 98.38 94 ARG A C 1
ATOM 810 O O . ARG A 1 94 ? -19.487 -5.656 46.684 1.00 98.38 94 ARG A O 1
ATOM 817 N N . ASN A 1 95 ? -18.136 -4.354 45.459 1.00 97.69 95 ASN A N 1
ATOM 818 C CA . ASN A 1 95 ? -17.700 -3.531 46.587 1.00 97.69 95 ASN A CA 1
ATOM 819 C C . ASN A 1 95 ? -18.841 -2.657 47.116 1.00 97.69 95 ASN A C 1
ATOM 821 O O . ASN A 1 95 ? -18.973 -2.516 48.328 1.00 97.69 95 ASN A O 1
ATOM 825 N N . ARG A 1 96 ? -19.708 -2.148 46.233 1.00 97.75 96 ARG A N 1
ATOM 826 C CA . ARG A 1 96 ? -20.931 -1.445 46.634 1.00 97.75 96 ARG A CA 1
ATOM 827 C C . ARG A 1 96 ? -21.881 -2.348 47.428 1.00 97.75 96 ARG A C 1
ATOM 829 O O . ARG A 1 96 ? -22.301 -1.959 48.508 1.00 97.75 96 ARG A O 1
ATOM 836 N N . GLU A 1 97 ? -22.132 -3.570 46.959 1.00 97.00 97 GLU A N 1
ATOM 837 C CA . GLU A 1 97 ? -22.971 -4.546 47.679 1.00 97.00 97 GLU A CA 1
ATOM 838 C C . GLU A 1 97 ? -22.397 -4.892 49.069 1.00 97.00 97 GLU A C 1
ATOM 840 O O . GLU A 1 97 ? -23.134 -5.092 50.034 1.00 97.00 97 GLU A O 1
ATOM 845 N N . ARG A 1 98 ? -21.063 -4.948 49.199 1.00 97.06 98 ARG A N 1
ATOM 846 C CA . ARG A 1 98 ? -20.398 -5.145 50.499 1.00 97.06 98 ARG A CA 1
ATOM 847 C C . ARG A 1 98 ? -20.596 -3.962 51.443 1.00 97.06 98 ARG A C 1
ATOM 849 O O . ARG A 1 98 ? -20.757 -4.197 52.633 1.00 97.06 98 ARG A O 1
ATOM 856 N N . LEU A 1 99 ? -20.562 -2.729 50.935 1.00 96.06 99 LEU A N 1
ATOM 857 C CA . LEU A 1 99 ? -20.795 -1.526 51.741 1.00 96.06 99 LEU A CA 1
ATOM 858 C C . LEU A 1 99 ? -22.248 -1.451 52.221 1.00 96.06 99 LEU A C 1
ATOM 860 O O . LEU A 1 99 ? -22.472 -1.221 53.405 1.00 96.06 99 LEU A O 1
ATOM 864 N N . GLU A 1 100 ? -23.212 -1.746 51.344 1.00 94.75 100 GLU A N 1
ATOM 865 C CA . GLU A 1 100 ? -24.643 -1.778 51.692 1.00 94.75 100 GLU A CA 1
ATOM 866 C C . GLU A 1 100 ? -24.921 -2.802 52.817 1.00 94.75 100 GLU A C 1
ATOM 868 O O . GLU A 1 100 ? -25.620 -2.496 53.778 1.00 94.75 100 GLU A O 1
ATOM 873 N N . LYS A 1 101 ? -24.266 -3.974 52.797 1.00 95.06 101 LYS A N 1
ATOM 874 C CA . LYS A 1 101 ? -24.363 -4.978 53.881 1.00 95.06 101 LYS A CA 1
ATOM 875 C C . LYS A 1 101 ? -23.756 -4.542 55.221 1.00 95.06 101 LYS A C 1
ATOM 877 O O . LYS A 1 101 ? -24.137 -5.082 56.256 1.00 95.06 101 LYS A O 1
ATOM 882 N N . VAL A 1 102 ? -22.784 -3.628 55.226 1.00 93.94 102 VAL A N 1
ATOM 883 C CA . VAL A 1 102 ? -22.168 -3.120 56.468 1.00 93.94 102 VAL A CA 1
ATOM 884 C C . VAL A 1 102 ? -23.065 -2.074 57.134 1.00 93.94 102 VAL A C 1
ATOM 886 O O . VAL A 1 102 ? -23.109 -2.016 58.361 1.00 93.94 102 VAL A O 1
ATOM 889 N N . GLU A 1 103 ? -23.811 -1.290 56.353 1.00 87.38 103 GLU A N 1
ATOM 890 C CA . GLU A 1 103 ? -24.769 -0.308 56.885 1.00 87.38 103 GLU A CA 1
ATOM 891 C C . GLU A 1 103 ? -25.986 -0.961 57.563 1.00 87.38 103 GLU A C 1
ATOM 893 O O . GLU A 1 103 ? -26.566 -0.372 58.473 1.00 87.38 103 GLU A O 1
ATOM 898 N N . GLU A 1 104 ? -26.339 -2.196 57.195 1.00 84.81 104 GLU A N 1
ATOM 899 C CA . GLU A 1 104 ? -27.444 -2.948 57.810 1.00 84.81 104 GLU A CA 1
ATOM 900 C C . GLU A 1 104 ? -27.129 -3.515 59.206 1.00 84.81 104 GLU A C 1
ATOM 902 O O . GLU A 1 104 ? -28.013 -4.099 59.838 1.00 84.81 104 GLU A O 1
ATOM 907 N N . ILE A 1 105 ? -25.906 -3.351 59.728 1.00 78.75 105 ILE A N 1
ATOM 908 C CA . ILE A 1 105 ? -25.597 -3.769 61.100 1.00 78.75 105 ILE A CA 1
ATOM 909 C C . ILE A 1 105 ? -26.405 -2.873 62.055 1.00 78.75 105 ILE A C 1
ATOM 911 O O . ILE A 1 105 ? -26.132 -1.671 62.139 1.00 78.75 105 ILE A O 1
ATOM 915 N N . PRO A 1 106 ? -27.397 -3.421 62.790 1.00 71.00 106 PRO A N 1
ATOM 916 C CA . PRO A 1 106 ? -28.245 -2.627 63.662 1.00 71.00 106 PRO A CA 1
ATOM 917 C C . PRO A 1 106 ? -27.364 -1.924 64.687 1.00 71.00 106 PRO A C 1
ATOM 919 O O . PRO A 1 106 ? -26.514 -2.560 65.313 1.00 71.00 106 PRO A O 1
ATOM 922 N N . GLN A 1 107 ? -27.562 -0.611 64.837 1.00 66.94 107 GLN A N 1
ATOM 923 C CA . GLN A 1 107 ? -26.878 0.206 65.835 1.00 66.94 107 GLN A CA 1
ATOM 924 C C . GLN A 1 107 ? -27.025 -0.465 67.203 1.00 66.94 107 GLN A C 1
ATOM 926 O O . GLN A 1 107 ? -28.063 -0.365 67.859 1.00 66.94 107 GLN A O 1
ATOM 931 N N . ALA A 1 108 ? -25.985 -1.183 67.628 1.00 65.12 108 ALA A N 1
ATOM 932 C CA . ALA A 1 108 ? -25.907 -1.678 68.984 1.00 65.12 108 ALA A CA 1
ATOM 933 C C . ALA A 1 108 ? -25.974 -0.452 69.909 1.00 65.12 108 ALA A C 1
ATOM 935 O O . ALA A 1 108 ? -25.346 0.570 69.606 1.00 65.12 108 ALA A O 1
ATOM 936 N N . PRO A 1 109 ? -26.745 -0.515 71.007 1.00 62.72 109 PRO A N 1
ATOM 937 C CA . PRO A 1 109 ? -26.959 0.628 71.879 1.00 62.72 109 PRO A CA 1
ATOM 938 C C . PRO A 1 109 ? -25.605 1.169 72.332 1.00 62.72 109 PRO A C 1
ATOM 940 O O . PRO A 1 109 ? -24.835 0.469 72.995 1.00 62.72 109 PRO A O 1
ATOM 943 N N . GLN A 1 110 ? -25.316 2.411 71.937 1.00 58.22 110 GLN A N 1
ATOM 944 C CA . GLN A 1 110 ? -24.134 3.148 72.356 1.00 58.22 110 GLN A CA 1
ATOM 945 C C . GLN A 1 110 ? -24.143 3.237 73.885 1.00 58.22 110 GLN A C 1
ATOM 947 O O . GLN A 1 110 ? -24.782 4.107 74.478 1.00 58.22 110 GLN A O 1
ATOM 952 N N . LYS A 1 111 ? -23.435 2.320 74.550 1.00 62.34 111 LYS A N 1
ATOM 953 C CA . LYS A 1 111 ? -23.072 2.491 75.954 1.00 62.34 111 LYS A CA 1
ATOM 954 C C . LYS A 1 111 ? -22.127 3.684 76.006 1.00 62.34 111 LYS A C 1
ATOM 956 O O . LYS A 1 111 ? -20.996 3.606 75.537 1.00 62.34 111 LYS A O 1
ATOM 961 N N . GLN A 1 112 ? -22.632 4.790 76.544 1.00 54.25 112 GLN A N 1
ATOM 962 C CA . GLN A 1 112 ? -21.885 6.008 76.827 1.00 54.25 112 GLN A CA 1
ATOM 963 C C . GLN A 1 112 ? -20.694 5.681 77.739 1.00 54.25 112 GLN A C 1
ATOM 965 O O . GLN A 1 112 ? -20.823 5.649 78.961 1.00 54.25 112 GLN A O 1
ATOM 970 N N . PHE A 1 113 ? -19.524 5.427 77.157 1.00 54.00 113 PHE A N 1
ATOM 971 C CA . PHE A 1 113 ? -18.279 5.348 77.911 1.00 54.00 113 PHE A CA 1
ATOM 972 C C . PHE A 1 113 ? -17.765 6.780 78.105 1.00 54.00 113 PHE A C 1
ATOM 974 O O . PHE A 1 113 ? -17.026 7.322 77.288 1.00 54.00 113 PHE A O 1
ATOM 981 N N . LYS A 1 114 ? -18.224 7.428 79.184 1.00 52.31 114 LYS A N 1
ATOM 982 C CA . LYS A 1 114 ? -17.623 8.657 79.722 1.00 52.31 114 LYS A CA 1
ATOM 983 C C . LYS A 1 114 ? -16.274 8.296 80.352 1.00 52.31 114 LYS A C 1
ATOM 985 O O . LYS A 1 114 ? -16.187 8.075 81.553 1.00 52.31 114 LYS A O 1
ATOM 990 N N . GLY A 1 115 ? -15.235 8.204 79.533 1.00 51.94 115 GLY A N 1
ATOM 991 C CA . GLY A 1 115 ? -13.847 8.204 79.983 1.00 51.94 115 GLY A CA 1
ATOM 992 C C . GLY A 1 115 ? -13.174 9.463 79.463 1.00 51.94 115 GLY A C 1
ATOM 993 O O . GLY A 1 115 ? -12.880 9.548 78.275 1.00 51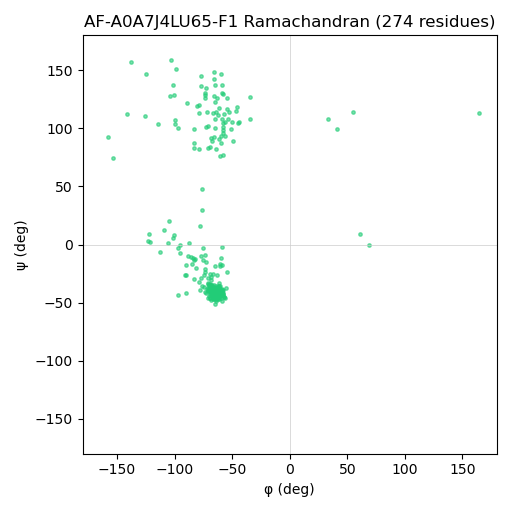.94 115 GLY A O 1
ATOM 994 N N . HIS A 1 116 ? -12.975 10.452 80.334 1.00 49.28 116 HIS A N 1
ATOM 995 C CA . HIS A 1 116 ? -12.074 11.573 80.081 1.00 49.28 116 HIS A CA 1
ATOM 996 C C . HIS A 1 116 ? -10.670 10.997 79.842 1.00 49.28 116 HIS A C 1
ATOM 998 O O . HIS A 1 116 ? -10.049 10.497 80.774 1.00 49.28 116 HIS A O 1
ATOM 1004 N N . VAL A 1 117 ? -10.188 11.029 78.600 1.00 51.84 117 VAL A N 1
ATOM 1005 C CA . VAL A 1 117 ? -8.769 10.820 78.293 1.00 51.84 117 VAL A CA 1
ATOM 1006 C C . VAL A 1 117 ? -8.170 12.208 78.151 1.00 51.84 117 VAL A C 1
ATOM 1008 O O . VAL A 1 117 ? -8.382 12.900 77.156 1.00 51.84 117 VAL A O 1
ATOM 1011 N N . GLU A 1 118 ? -7.510 12.649 79.215 1.00 51.19 118 GLU A N 1
ATOM 1012 C CA . GLU A 1 118 ? -6.712 13.865 79.220 1.00 51.19 118 GLU A CA 1
ATOM 1013 C C . GLU A 1 118 ? -5.555 13.707 78.228 1.00 51.19 118 GLU A C 1
ATOM 1015 O O . GLU A 1 118 ? -4.797 12.738 78.270 1.00 51.19 118 GLU A O 1
ATOM 1020 N N . LEU A 1 119 ? -5.438 14.666 77.308 1.00 51.66 119 LEU A N 1
ATOM 1021 C CA . LEU A 1 119 ? -4.264 14.831 76.461 1.00 51.66 119 LEU A CA 1
ATOM 1022 C C . LEU A 1 119 ? -3.091 15.292 77.337 1.00 51.66 119 LEU A C 1
ATOM 1024 O O . LEU A 1 119 ? -2.890 16.490 77.543 1.00 51.66 119 LEU A O 1
ATOM 1028 N N . GLY A 1 120 ? -2.326 14.322 77.838 1.00 44.50 120 GLY A N 1
ATOM 1029 C CA . GLY A 1 120 ? -0.997 14.532 78.398 1.00 44.50 120 GLY A CA 1
ATOM 1030 C C . GLY A 1 120 ? -0.050 15.037 77.311 1.00 44.50 120 GLY A C 1
ATOM 1031 O O . GLY A 1 120 ? 0.215 14.352 76.323 1.00 44.50 120 GLY A O 1
ATOM 1032 N N . LYS A 1 121 ? 0.410 16.276 77.479 1.00 54.41 121 LYS A N 1
ATOM 1033 C CA . LYS A 1 121 ? 1.506 16.877 76.722 1.00 54.41 121 LYS A CA 1
ATOM 1034 C C . LYS A 1 121 ? 2.819 16.451 77.370 1.00 54.41 121 LYS A C 1
ATOM 1036 O O . LYS A 1 121 ? 3.360 17.241 78.125 1.00 54.41 121 LYS A O 1
ATOM 1041 N N . ASP A 1 122 ? 3.340 15.274 77.050 1.00 49.53 122 ASP A N 1
ATOM 1042 C CA . ASP A 1 122 ? 4.676 14.897 77.514 1.00 49.53 122 ASP A CA 1
ATOM 1043 C C . ASP A 1 122 ? 5.573 14.492 76.341 1.00 49.53 122 ASP A C 1
ATOM 1045 O O . ASP A 1 122 ? 5.354 13.509 75.640 1.00 49.53 122 ASP A O 1
ATOM 1049 N N . GLU A 1 123 ? 6.534 15.386 76.123 1.00 49.75 123 GLU A N 1
ATOM 1050 C CA . GLU A 1 123 ? 7.949 15.134 75.865 1.00 49.75 123 GLU A CA 1
ATOM 1051 C C . GLU A 1 123 ? 8.349 14.199 74.715 1.00 49.75 123 GLU A C 1
ATOM 1053 O O . GLU A 1 123 ? 8.214 12.982 74.735 1.00 49.75 123 GLU A O 1
ATOM 1058 N N . ILE A 1 124 ? 8.998 14.833 73.738 1.00 53.41 124 ILE A N 1
ATOM 1059 C CA . ILE A 1 124 ? 9.907 14.236 72.763 1.00 53.41 124 ILE A CA 1
ATOM 1060 C C . ILE A 1 124 ? 11.103 13.620 73.518 1.00 53.41 124 ILE A C 1
ATOM 1062 O O . ILE A 1 124 ? 11.885 14.387 74.088 1.00 53.41 124 ILE A O 1
ATOM 1066 N N . PRO A 1 125 ? 11.347 12.296 73.466 1.00 44.12 125 PRO A N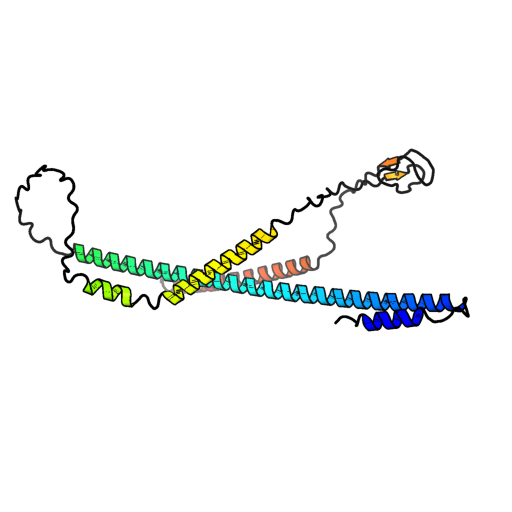 1
ATOM 1067 C CA . PRO A 1 125 ? 12.608 11.731 73.919 1.00 44.12 125 PRO A CA 1
ATOM 1068 C C . PRO A 1 125 ? 13.598 11.712 72.752 1.00 44.12 125 PRO A C 1
ATOM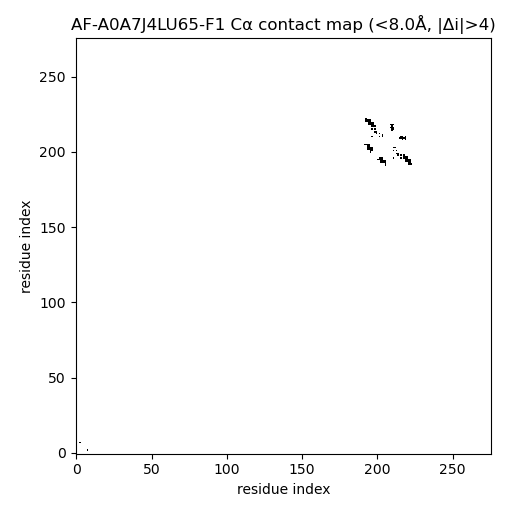 1070 O O . PRO A 1 125 ? 13.354 11.121 71.697 1.00 44.12 125 PRO A O 1
ATOM 1073 N N . LYS A 1 126 ? 14.732 12.380 72.959 1.00 55.09 126 LYS A N 1
ATOM 1074 C CA . LYS A 1 126 ? 15.937 12.228 72.144 1.00 55.09 126 LYS A CA 1
ATOM 1075 C C . LYS A 1 126 ? 16.513 10.818 72.305 1.00 55.09 126 LYS A C 1
ATOM 1077 O O . LYS A 1 126 ? 16.529 10.281 73.404 1.00 55.09 126 LYS A O 1
ATOM 1082 N N . GLU A 1 127 ? 17.009 10.308 71.180 1.00 55.22 127 GLU A N 1
ATOM 1083 C CA . GLU A 1 127 ? 18.175 9.430 71.015 1.00 55.22 127 GLU A CA 1
ATOM 1084 C C . GLU A 1 127 ? 18.483 8.423 72.129 1.00 55.22 127 GLU A C 1
ATOM 1086 O O . GLU A 1 127 ? 19.112 8.785 73.111 1.00 55.22 127 GLU A O 1
ATOM 1091 N N . TYR A 1 128 ? 18.241 7.135 71.865 1.00 42.97 128 TYR A N 1
ATOM 1092 C CA . TYR A 1 128 ? 19.210 6.089 72.205 1.00 42.97 128 TYR A CA 1
ATOM 1093 C C . TYR A 1 128 ? 19.248 5.026 71.103 1.00 42.97 128 TYR A C 1
ATOM 1095 O O . TYR A 1 128 ? 18.292 4.295 70.858 1.00 42.97 128 TYR A O 1
ATOM 1103 N N . SER A 1 129 ? 20.393 4.992 70.426 1.00 56.47 129 SER A N 1
ATOM 1104 C CA . SER A 1 129 ? 20.917 3.838 69.705 1.00 56.47 129 SER A CA 1
ATOM 1105 C C . SER A 1 129 ? 21.500 2.860 70.729 1.00 56.47 129 SER A C 1
ATOM 1107 O O . SER A 1 129 ? 22.180 3.324 71.643 1.00 56.47 129 SER A O 1
ATOM 1109 N N . LEU A 1 130 ? 21.232 1.556 70.584 1.00 50.88 130 LEU A N 1
ATOM 1110 C CA . LEU A 1 130 ? 22.184 0.433 70.710 1.00 50.88 130 LEU A CA 1
ATOM 1111 C C . LEU A 1 130 ? 21.439 -0.911 70.851 1.00 50.88 130 LEU A C 1
ATOM 1113 O O . LEU A 1 130 ? 20.745 -1.166 71.828 1.00 50.88 130 LEU A O 1
ATOM 1117 N N . GLU A 1 131 ? 21.610 -1.737 69.817 1.00 51.91 131 GLU A N 1
ATOM 1118 C CA . GLU A 1 131 ? 21.970 -3.163 69.871 1.00 51.91 131 GLU A CA 1
ATOM 1119 C C . GLU A 1 131 ? 21.319 -4.057 70.944 1.00 51.91 131 GLU A C 1
ATOM 1121 O O . GLU A 1 131 ? 21.817 -4.199 72.056 1.00 51.91 131 GLU A O 1
ATOM 1126 N N . ALA A 1 132 ? 20.284 -4.796 70.536 1.00 48.34 132 ALA A N 1
ATOM 1127 C CA . ALA A 1 132 ? 20.010 -6.145 71.035 1.00 48.34 132 ALA A CA 1
ATOM 1128 C C . ALA A 1 132 ? 19.136 -6.890 70.012 1.00 48.34 132 ALA A C 1
ATOM 1130 O O . ALA A 1 132 ? 17.908 -6.795 70.024 1.00 48.34 132 ALA A O 1
ATOM 1131 N N . GLU A 1 133 ? 19.775 -7.618 69.094 1.00 53.53 133 GLU A N 1
ATOM 1132 C CA . GLU A 1 133 ? 19.110 -8.607 68.241 1.00 53.53 133 GLU A CA 1
ATOM 1133 C C . GLU A 1 133 ? 18.636 -9.774 69.117 1.00 53.53 133 GLU A C 1
ATOM 1135 O O . GLU A 1 133 ? 19.355 -10.741 69.357 1.00 53.53 133 GLU A O 1
ATOM 1140 N N . GLN A 1 134 ? 17.416 -9.664 69.641 1.00 47.00 134 GLN A N 1
ATOM 1141 C CA . GLN A 1 134 ? 16.713 -10.780 70.258 1.00 47.00 134 GLN A CA 1
ATOM 1142 C C . GLN A 1 134 ? 15.711 -11.328 69.237 1.00 47.00 134 GLN A C 1
ATOM 1144 O O . GLN A 1 134 ? 14.681 -10.718 68.940 1.00 47.00 134 GLN A O 1
ATOM 1149 N N . GLU A 1 135 ? 16.069 -12.470 68.648 1.00 52.88 135 GLU A N 1
ATOM 1150 C CA . GLU A 1 135 ? 15.290 -13.194 67.647 1.00 52.88 135 GLU A CA 1
ATOM 1151 C C . GLU A 1 135 ? 13.900 -13.555 68.192 1.00 52.88 135 GLU A C 1
ATOM 1153 O O . GLU A 1 135 ? 13.721 -14.474 68.991 1.00 52.88 135 GLU A O 1
ATOM 1158 N N . THR A 1 136 ? 12.886 -12.822 67.735 1.00 53.09 136 THR A N 1
ATOM 1159 C CA . THR A 1 136 ? 11.474 -13.156 67.932 1.00 53.09 136 THR A CA 1
ATOM 1160 C C . THR A 1 136 ? 10.921 -13.849 66.677 1.00 53.09 136 THR A C 1
ATOM 1162 O O . THR A 1 136 ? 11.376 -13.588 65.556 1.00 53.09 136 THR A O 1
ATOM 1165 N N . PRO A 1 137 ? 9.916 -14.738 66.809 1.00 50.75 137 PRO A N 1
ATOM 1166 C CA . PRO A 1 137 ? 9.474 -15.666 65.760 1.00 50.75 137 PRO A CA 1
ATOM 1167 C C . PRO A 1 137 ? 8.636 -15.009 64.640 1.00 50.75 137 PRO A C 1
ATOM 1169 O O . PRO A 1 137 ? 7.804 -15.656 64.007 1.00 50.75 137 PRO A O 1
ATOM 1172 N N . ALA A 1 138 ? 8.872 -13.729 64.346 1.00 47.09 138 ALA A N 1
ATOM 1173 C CA . ALA A 1 138 ? 8.319 -13.019 63.192 1.00 47.09 138 ALA A CA 1
ATOM 1174 C C . ALA A 1 138 ? 9.138 -13.249 61.900 1.00 47.09 138 ALA A C 1
ATOM 1176 O O . ALA A 1 138 ? 8.652 -12.996 60.795 1.00 47.09 138 ALA A O 1
ATOM 1177 N N . HIS A 1 139 ? 10.350 -13.808 61.999 1.00 47.41 139 HIS A N 1
ATOM 1178 C CA . HIS A 1 139 ? 11.197 -14.096 60.833 1.00 47.41 139 HIS A CA 1
ATOM 1179 C C . HIS A 1 139 ? 10.789 -15.344 60.032 1.00 47.41 139 HIS A C 1
ATOM 1181 O O . HIS A 1 139 ? 11.240 -15.519 58.898 1.00 47.41 139 HIS A O 1
ATOM 1187 N N . HIS A 1 140 ? 9.865 -16.173 60.532 1.00 46.69 140 HIS A N 1
ATOM 1188 C CA . HIS A 1 140 ? 9.437 -17.372 59.802 1.00 46.69 140 HIS A CA 1
ATOM 1189 C C . HIS A 1 140 ? 8.338 -17.123 58.753 1.00 46.69 140 HIS A C 1
ATOM 1191 O O . HIS A 1 140 ? 8.110 -17.962 57.880 1.00 46.69 140 HIS A O 1
ATOM 1197 N N . ILE A 1 141 ? 7.706 -15.943 58.752 1.00 49.91 141 ILE A N 1
ATOM 1198 C CA . ILE A 1 141 ? 6.740 -15.567 57.704 1.00 49.91 141 ILE A CA 1
ATOM 1199 C C . ILE A 1 141 ? 7.439 -14.846 56.539 1.00 49.91 141 ILE A C 1
ATOM 1201 O O . ILE A 1 141 ? 7.017 -14.980 55.388 1.00 49.91 141 ILE A O 1
ATOM 1205 N N . ARG A 1 142 ? 8.584 -14.187 56.775 1.00 46.06 142 ARG A N 1
ATOM 1206 C CA . ARG A 1 142 ? 9.343 -13.515 55.704 1.00 46.06 142 ARG A CA 1
ATOM 1207 C C . ARG A 1 142 ? 10.103 -14.490 54.793 1.00 46.06 142 ARG A C 1
ATOM 1209 O O . ARG A 1 142 ? 10.264 -14.203 53.610 1.00 46.06 142 ARG A O 1
ATOM 1216 N N . ALA A 1 143 ? 10.465 -15.681 55.278 1.00 48.28 143 ALA A N 1
ATOM 1217 C CA . ALA A 1 143 ? 11.119 -16.714 54.464 1.00 48.28 143 ALA A CA 1
ATOM 1218 C C . ALA A 1 143 ? 10.175 -17.427 53.468 1.00 48.28 143 ALA A C 1
ATOM 1220 O O . ALA A 1 143 ? 10.634 -17.955 52.456 1.00 48.28 143 ALA A O 1
ATOM 1221 N N . LYS A 1 144 ? 8.849 -17.397 53.679 1.00 51.81 144 LYS A N 1
ATOM 1222 C CA . LYS A 1 144 ? 7.876 -17.952 52.713 1.00 51.81 144 LYS A CA 1
ATOM 1223 C C . LYS A 1 144 ? 7.493 -16.985 51.590 1.00 51.81 144 LYS A C 1
ATOM 1225 O O . LYS A 1 144 ? 7.002 -17.437 50.560 1.00 51.81 144 LYS A O 1
ATOM 1230 N N . ILE A 1 145 ? 7.761 -15.687 51.746 1.00 52.84 145 ILE A N 1
ATOM 1231 C CA . ILE A 1 145 ? 7.525 -14.689 50.689 1.00 52.84 145 ILE A CA 1
ATOM 1232 C C . ILE A 1 145 ? 8.705 -14.647 49.701 1.00 52.84 145 ILE A C 1
ATOM 1234 O O . ILE A 1 145 ? 8.494 -14.450 48.508 1.00 52.84 145 ILE A O 1
ATOM 1238 N N . PHE A 1 146 ? 9.929 -14.960 50.142 1.00 46.56 146 PHE A N 1
ATOM 1239 C CA . PHE A 1 146 ? 11.107 -15.013 49.260 1.00 46.56 146 PHE A CA 1
ATOM 1240 C C . PHE A 1 146 ? 11.349 -16.374 48.580 1.00 46.56 146 PHE A C 1
ATOM 1242 O O . PHE A 1 146 ? 12.123 -16.455 47.631 1.00 46.56 146 PHE A O 1
ATOM 1249 N N . GLY A 1 147 ? 10.629 -17.434 48.967 1.00 43.47 147 GLY A N 1
ATOM 1250 C CA . GLY A 1 147 ? 10.694 -18.746 48.302 1.00 43.47 147 GLY A CA 1
ATOM 1251 C C . GLY A 1 147 ? 9.999 -18.827 46.933 1.00 43.47 147 GLY A C 1
ATOM 1252 O O . GLY A 1 147 ? 10.163 -19.819 46.228 1.00 43.47 147 GLY A O 1
ATOM 1253 N N . LYS A 1 148 ? 9.240 -17.797 46.528 1.00 48.69 148 LYS A N 1
ATOM 1254 C CA . LYS A 1 148 ? 8.625 -17.693 45.187 1.00 48.69 148 LYS A CA 1
ATOM 1255 C C . LYS A 1 148 ? 9.380 -16.762 44.230 1.00 48.69 148 LYS A C 1
ATOM 1257 O O . LYS A 1 148 ? 8.953 -16.582 43.096 1.00 48.69 148 LYS A O 1
ATOM 1262 N N . ALA A 1 149 ? 10.540 -16.242 44.632 1.00 48.38 149 ALA A N 1
ATOM 1263 C CA . ALA A 1 149 ? 11.386 -15.380 43.800 1.00 48.38 149 ALA A CA 1
ATOM 1264 C C . ALA A 1 149 ? 12.219 -16.141 42.741 1.00 48.38 149 ALA A C 1
ATOM 1266 O O . ALA A 1 149 ? 13.167 -15.592 42.190 1.00 48.38 149 ALA A O 1
ATOM 1267 N N . LYS A 1 150 ? 11.882 -17.406 42.444 1.00 48.66 150 LYS A N 1
ATOM 1268 C CA . LYS A 1 150 ? 12.550 -18.217 41.408 1.00 48.66 150 LYS A CA 1
ATOM 1269 C C . LYS A 1 150 ? 11.729 -18.396 40.123 1.00 48.66 150 LYS A C 1
ATOM 1271 O O . LYS A 1 150 ? 12.197 -19.067 39.216 1.00 48.66 150 LYS A O 1
ATOM 1276 N N . GLN A 1 151 ? 10.535 -17.798 40.038 1.00 47.62 151 GLN A N 1
ATOM 1277 C CA . GLN A 1 151 ? 9.716 -17.769 38.812 1.00 47.62 151 GLN A CA 1
ATOM 1278 C C . GLN A 1 151 ? 9.561 -16.372 38.193 1.00 47.62 151 GLN A C 1
ATOM 1280 O O . GLN A 1 151 ? 9.065 -16.257 37.082 1.00 47.62 151 GLN A O 1
ATOM 1285 N N . THR A 1 152 ? 10.041 -15.315 38.850 1.00 45.38 152 THR A N 1
ATOM 1286 C CA . THR A 1 152 ? 10.089 -13.961 38.271 1.00 45.38 152 THR A CA 1
ATOM 1287 C C . THR A 1 152 ? 11.444 -13.630 37.636 1.00 45.38 152 THR A C 1
ATOM 1289 O O . THR A 1 152 ? 11.601 -12.545 37.079 1.00 45.38 152 THR A O 1
ATOM 1292 N N . SER A 1 153 ? 12.421 -14.551 37.667 1.00 49.94 153 SER A N 1
ATOM 1293 C CA . SER A 1 153 ? 13.698 -14.351 36.970 1.00 49.94 153 SER A CA 1
ATOM 1294 C C . SER A 1 153 ? 13.523 -14.392 35.453 1.00 49.94 153 SER A C 1
ATOM 1296 O O . SER A 1 153 ? 14.133 -13.574 34.776 1.00 49.94 153 SER A O 1
ATOM 1298 N N . GLU A 1 154 ? 12.627 -15.236 34.928 1.00 52.69 154 GLU A N 1
ATOM 1299 C CA . GLU A 1 154 ? 12.340 -15.304 33.487 1.00 52.69 154 GLU A CA 1
ATOM 1300 C C . GLU A 1 154 ? 11.576 -14.064 32.990 1.00 52.69 154 GLU A C 1
ATOM 1302 O O . GLU A 1 154 ? 11.913 -13.512 31.947 1.00 52.69 154 GLU A O 1
ATOM 1307 N N . GLU A 1 155 ? 10.611 -13.536 33.755 1.00 53.59 155 GLU A N 1
ATOM 1308 C CA . GLU A 1 155 ? 9.939 -12.274 33.394 1.00 53.59 155 GLU A CA 1
ATOM 1309 C C . GLU A 1 155 ? 10.875 -11.062 33.493 1.00 53.59 155 GLU A C 1
ATOM 1311 O O . GLU A 1 155 ? 10.799 -10.158 32.655 1.00 53.59 155 GLU A O 1
ATOM 1316 N N . SER A 1 156 ? 11.805 -11.058 34.455 1.00 56.62 156 SER A N 1
ATOM 1317 C CA . SER A 1 156 ? 12.826 -10.011 34.546 1.00 56.62 156 SER A CA 1
ATOM 1318 C C . SER A 1 156 ? 13.874 -10.109 33.430 1.00 56.62 156 SER A C 1
ATOM 1320 O O . SER A 1 156 ? 14.309 -9.075 32.931 1.00 56.62 156 SER A O 1
ATOM 1322 N N . GLU A 1 157 ? 14.221 -11.314 32.958 1.00 58.44 157 GLU A N 1
ATOM 1323 C CA . GLU A 1 157 ? 15.091 -11.512 31.788 1.00 58.44 157 GLU A CA 1
ATOM 1324 C C . GLU A 1 157 ? 14.399 -11.091 30.490 1.00 58.44 157 GLU A C 1
ATOM 1326 O O . GLU A 1 157 ? 15.017 -10.434 29.654 1.00 58.44 157 GLU A O 1
ATOM 1331 N N . VAL A 1 158 ? 13.104 -11.383 30.329 1.00 61.00 158 VAL A N 1
ATOM 1332 C CA . VAL A 1 158 ? 12.332 -10.972 29.144 1.00 61.00 158 VAL A CA 1
ATOM 1333 C C . VAL A 1 158 ? 12.119 -9.453 29.107 1.00 61.00 158 VAL A C 1
ATOM 1335 O O . VAL A 1 158 ? 12.142 -8.862 28.024 1.00 61.00 158 VAL A O 1
ATOM 1338 N N . GLN A 1 159 ? 11.954 -8.793 30.259 1.00 60.31 159 GLN A N 1
ATOM 1339 C CA . GLN A 1 159 ? 11.929 -7.326 30.320 1.00 60.31 159 GLN A CA 1
ATOM 1340 C C . GLN A 1 159 ? 13.312 -6.712 30.076 1.00 60.31 159 GLN A C 1
ATOM 1342 O O . GLN A 1 159 ? 13.404 -5.715 29.359 1.00 60.31 159 GLN A O 1
ATOM 1347 N N . LYS A 1 160 ? 14.390 -7.333 30.568 1.00 70.00 160 LYS A N 1
ATOM 1348 C CA . LYS A 1 160 ? 15.767 -6.881 30.316 1.00 70.00 160 LYS A CA 1
ATOM 1349 C C . LYS A 1 160 ? 16.172 -7.040 28.842 1.00 70.00 160 LYS A C 1
ATOM 1351 O O . LYS A 1 160 ? 16.738 -6.115 28.274 1.00 70.00 160 LYS A O 1
ATOM 1356 N N . LEU A 1 161 ? 15.756 -8.126 28.182 1.00 64.56 161 LEU A N 1
ATOM 1357 C CA . LEU A 1 161 ? 15.930 -8.350 26.737 1.00 64.56 161 LEU A CA 1
ATOM 1358 C C . LEU A 1 161 ? 15.084 -7.412 25.859 1.00 64.56 161 LEU A C 1
ATOM 1360 O O . LEU A 1 161 ? 15.462 -7.132 24.720 1.00 64.56 161 LEU A O 1
ATOM 1364 N N . LYS A 1 162 ? 13.928 -6.937 26.346 1.00 68.81 162 LYS A N 1
ATOM 1365 C CA . LYS A 1 162 ? 13.148 -5.896 25.653 1.00 68.81 162 LYS A CA 1
ATOM 1366 C C . LYS A 1 162 ? 13.809 -4.527 25.776 1.00 68.81 162 LYS A C 1
ATOM 1368 O O . LYS A 1 162 ? 13.876 -3.830 24.770 1.00 68.81 162 LYS A O 1
ATOM 1373 N N . LEU A 1 163 ? 14.339 -4.194 26.954 1.00 66.69 163 LEU A N 1
ATOM 1374 C CA . LEU A 1 163 ? 15.055 -2.939 27.181 1.00 66.69 163 LEU A CA 1
ATOM 1375 C C . LEU A 1 163 ? 16.361 -2.880 26.367 1.00 66.69 163 LEU A C 1
ATOM 1377 O O . LEU A 1 163 ? 16.611 -1.887 25.696 1.00 66.69 163 LEU A O 1
ATOM 1381 N N . GLU A 1 164 ? 17.135 -3.973 26.321 1.00 64.38 164 GLU A N 1
ATOM 1382 C CA . GLU A 1 164 ? 18.364 -4.045 25.511 1.00 64.38 164 GLU A CA 1
ATOM 1383 C C . GLU A 1 164 ? 18.084 -3.940 24.002 1.00 64.38 164 GLU A C 1
ATOM 1385 O O . GLU A 1 164 ? 18.835 -3.285 23.284 1.00 64.38 164 GLU A O 1
ATOM 1390 N N . LYS A 1 165 ? 16.967 -4.494 23.504 1.00 70.81 165 LYS A N 1
ATOM 1391 C CA . LYS A 1 165 ? 16.568 -4.318 22.095 1.00 70.81 165 LYS A CA 1
ATOM 1392 C C . LYS A 1 165 ? 16.093 -2.903 21.776 1.00 70.81 165 LYS A C 1
ATOM 1394 O O . LYS A 1 165 ? 16.307 -2.447 20.656 1.00 70.81 165 LYS A O 1
ATOM 1399 N N . GLU A 1 166 ? 15.443 -2.216 22.712 1.00 67.31 166 GLU A N 1
ATOM 1400 C CA . GLU A 1 166 ? 15.060 -0.811 22.528 1.00 67.31 166 GLU A CA 1
ATOM 1401 C C . GLU A 1 166 ? 16.288 0.105 22.546 1.00 67.31 166 GLU A C 1
ATOM 1403 O O . GLU A 1 166 ? 16.398 0.987 21.692 1.00 67.31 166 GLU A O 1
ATOM 1408 N N . ASP A 1 167 ? 17.252 -0.163 23.427 1.00 63.88 167 ASP A N 1
ATOM 1409 C CA . ASP A 1 167 ? 18.510 0.580 23.487 1.00 63.88 167 ASP A CA 1
ATOM 1410 C C . ASP A 1 167 ? 19.417 0.299 22.280 1.00 63.88 167 ASP A C 1
ATOM 1412 O O . ASP A 1 167 ? 20.041 1.232 21.780 1.00 63.88 167 ASP A O 1
ATOM 1416 N N . ASP A 1 168 ? 19.444 -0.919 21.727 1.00 64.38 168 ASP A N 1
ATOM 1417 C CA . ASP A 1 168 ? 20.171 -1.216 20.481 1.00 64.38 168 ASP A CA 1
ATOM 1418 C C . ASP A 1 168 ? 19.522 -0.560 19.252 1.00 64.38 168 ASP A C 1
ATOM 1420 O O . ASP A 1 168 ? 20.226 -0.084 18.356 1.00 64.38 168 ASP A O 1
ATOM 1424 N N . VAL A 1 169 ? 18.188 -0.463 19.210 1.00 65.88 169 VAL A N 1
ATOM 1425 C CA . VAL A 1 169 ? 17.476 0.275 18.151 1.00 65.88 169 VAL A CA 1
ATOM 1426 C C . VAL A 1 169 ? 17.736 1.778 18.273 1.00 65.88 169 VAL A C 1
ATOM 1428 O O . VAL A 1 169 ? 17.988 2.436 17.262 1.00 65.88 169 VAL A O 1
ATOM 1431 N N . LYS A 1 170 ? 17.768 2.322 19.492 1.00 66.38 170 LYS A N 1
ATOM 1432 C CA . LYS A 1 170 ? 18.080 3.737 19.737 1.00 66.38 170 LYS A CA 1
ATOM 143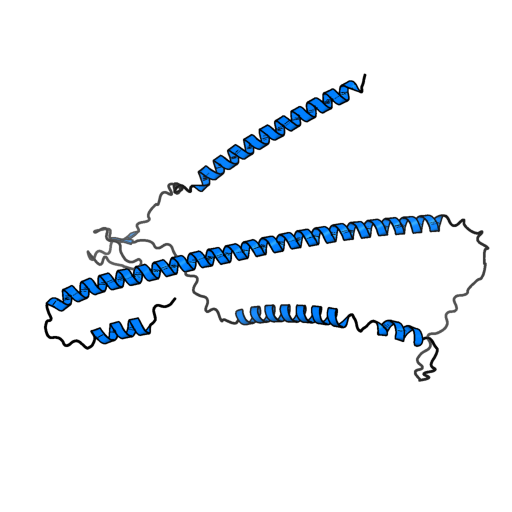3 C C . LYS A 1 170 ? 19.546 4.061 19.438 1.00 66.38 170 LYS A C 1
ATOM 1435 O O . LYS A 1 170 ? 19.834 5.078 18.810 1.00 66.38 170 LYS A O 1
ATOM 1440 N N . ARG A 1 171 ? 20.466 3.148 19.764 1.00 58.66 171 ARG A N 1
ATOM 1441 C CA . ARG A 1 171 ? 21.900 3.274 19.467 1.00 58.66 171 ARG A CA 1
ATOM 1442 C C . ARG A 1 171 ? 22.187 3.142 17.965 1.00 58.66 171 ARG A C 1
ATOM 1444 O O . ARG A 1 171 ? 23.028 3.869 17.447 1.00 58.66 171 ARG A O 1
ATOM 1451 N N . GLN A 1 172 ? 21.447 2.313 17.221 1.00 57.06 172 GLN A N 1
ATOM 1452 C CA . GLN A 1 172 ? 21.512 2.305 15.748 1.00 57.06 172 GLN A CA 1
ATOM 1453 C C . GLN A 1 172 ? 20.883 3.556 15.115 1.00 57.06 172 GLN A C 1
ATOM 1455 O O . GLN A 1 172 ? 21.325 3.992 14.050 1.00 57.06 172 GLN A O 1
ATOM 1460 N N . GLN A 1 173 ? 19.897 4.170 15.772 1.00 53.50 173 GLN A N 1
ATOM 1461 C CA . GLN A 1 173 ? 19.294 5.418 15.312 1.00 53.50 173 GLN A CA 1
ATOM 1462 C C . GLN A 1 173 ? 20.223 6.625 15.549 1.00 53.50 173 GLN A C 1
ATOM 1464 O O . GLN A 1 173 ? 20.340 7.470 14.662 1.00 53.50 173 GLN A O 1
ATOM 1469 N N . GLU A 1 174 ? 20.980 6.656 16.650 1.00 53.62 174 GLU A N 1
ATOM 1470 C CA . GLU A 1 174 ? 21.949 7.727 16.950 1.00 53.62 174 GLU A CA 1
ATOM 1471 C C . GLU A 1 174 ? 23.269 7.613 16.158 1.00 53.62 174 GLU A C 1
ATOM 1473 O O . GLU A 1 174 ? 23.856 8.628 15.778 1.00 53.62 174 GLU A O 1
ATOM 1478 N N . VAL A 1 175 ? 23.698 6.402 15.779 1.00 49.94 175 VAL A N 1
ATOM 1479 C CA . VAL A 1 175 ? 24.866 6.209 14.887 1.00 49.94 175 VAL A CA 1
ATOM 1480 C C . VAL A 1 175 ? 24.551 6.596 13.429 1.00 49.94 175 VAL A C 1
ATOM 1482 O O . VAL A 1 175 ? 25.459 6.833 12.633 1.00 49.94 175 VAL A O 1
ATOM 1485 N N . SER A 1 176 ? 23.271 6.752 13.073 1.00 48.78 176 SER A N 1
ATOM 1486 C CA . SER A 1 176 ? 22.859 7.283 11.764 1.00 48.78 176 SER A CA 1
ATOM 1487 C C . SER A 1 176 ? 22.801 8.818 11.693 1.00 48.78 176 SER A C 1
ATOM 1489 O O . SER A 1 176 ? 22.707 9.370 10.596 1.00 48.78 176 SER A O 1
ATOM 1491 N N . THR A 1 177 ? 22.908 9.520 12.827 1.00 47.31 177 THR A N 1
ATOM 1492 C CA . THR A 1 177 ? 22.809 10.992 12.889 1.00 47.31 177 THR A CA 1
ATOM 1493 C C . THR A 1 177 ? 24.143 11.738 12.895 1.00 47.31 177 THR A C 1
ATOM 1495 O O . THR A 1 177 ? 24.135 12.961 12.797 1.00 47.31 177 THR A O 1
ATOM 1498 N N . ASP A 1 178 ? 25.278 11.033 12.902 1.00 43.66 178 ASP A N 1
ATOM 1499 C CA . ASP A 1 178 ? 26.620 11.642 12.817 1.00 43.66 178 ASP A CA 1
ATOM 1500 C C . ASP A 1 178 ? 27.284 11.468 11.437 1.00 43.66 178 ASP A C 1
ATOM 1502 O O . ASP A 1 178 ? 28.491 11.642 11.247 1.00 43.66 178 ASP A O 1
ATOM 1506 N N . GLN A 1 179 ? 26.477 11.192 10.405 1.00 44.06 179 GLN A N 1
ATOM 1507 C CA . GLN A 1 179 ? 26.834 11.668 9.076 1.00 44.06 179 GLN A CA 1
ATOM 1508 C C . GLN A 1 179 ? 26.628 13.179 9.090 1.00 44.06 179 GLN A C 1
ATOM 1510 O O . GLN A 1 179 ? 25.503 13.658 8.961 1.00 44.06 179 GLN A O 1
ATOM 1515 N N . LYS A 1 180 ? 27.731 13.927 9.211 1.00 41.75 180 LYS A N 1
ATOM 1516 C CA . LYS A 1 180 ? 27.817 15.321 8.766 1.00 41.75 180 LYS A CA 1
ATOM 1517 C C . LYS A 1 180 ? 27.288 15.389 7.334 1.00 41.75 180 LYS A C 1
ATOM 1519 O O . LYS A 1 180 ? 28.028 15.228 6.363 1.00 41.75 180 LYS A O 1
ATOM 1524 N N . HIS A 1 181 ? 25.982 15.596 7.208 1.00 41.56 181 HIS A N 1
ATOM 1525 C CA . HIS A 1 181 ? 25.352 16.115 6.019 1.00 41.56 181 HIS A CA 1
ATOM 1526 C C . HIS A 1 181 ? 26.022 17.463 5.784 1.00 41.56 181 HIS A C 1
ATOM 1528 O O . HIS A 1 181 ? 25.669 18.472 6.390 1.00 41.56 181 HIS A O 1
ATOM 1534 N N . TYR A 1 182 ? 27.008 17.481 4.886 1.00 48.88 182 TYR A N 1
ATOM 1535 C CA . TYR A 1 182 ? 27.166 18.642 4.030 1.00 48.88 182 TYR A CA 1
ATOM 1536 C C . TYR A 1 182 ? 25.756 18.954 3.533 1.00 48.88 182 TYR A C 1
ATOM 1538 O O . TYR A 1 182 ? 25.147 18.048 2.953 1.00 48.88 182 TYR A O 1
ATOM 1546 N N . PRO A 1 183 ? 25.187 20.137 3.831 1.00 48.19 183 PRO A N 1
ATOM 1547 C CA . PRO A 1 183 ? 23.872 20.488 3.336 1.00 48.19 183 PRO A CA 1
ATOM 1548 C C . PRO A 1 183 ? 23.962 20.364 1.825 1.00 48.19 183 PRO A C 1
ATOM 1550 O O . PRO A 1 183 ? 24.640 21.142 1.153 1.00 48.19 183 PRO A O 1
ATOM 1553 N N . LEU A 1 184 ? 23.363 19.292 1.314 1.00 47.28 184 LEU A N 1
ATOM 1554 C CA . LEU A 1 184 ? 23.267 19.016 -0.098 1.00 47.28 184 LEU A CA 1
ATOM 1555 C C . LEU A 1 184 ? 22.408 20.160 -0.593 1.00 47.28 184 LEU A C 1
ATOM 1557 O O . LEU A 1 184 ? 21.216 20.189 -0.287 1.00 47.28 184 LEU A O 1
ATOM 1561 N N . HIS A 1 185 ? 23.086 21.156 -1.178 1.00 48.88 185 HIS A N 1
ATOM 1562 C CA . HIS A 1 185 ? 22.524 22.411 -1.643 1.00 48.88 185 HIS A CA 1
ATOM 1563 C C . HIS A 1 185 ? 21.127 22.119 -2.155 1.00 48.88 185 HIS A C 1
ATOM 1565 O O . HIS A 1 185 ? 20.955 21.451 -3.176 1.00 48.88 185 HIS A O 1
ATOM 1571 N N . GLN A 1 186 ? 20.129 22.556 -1.391 1.00 48.69 186 GLN A N 1
ATOM 1572 C CA . GLN A 1 186 ? 18.759 22.565 -1.845 1.00 48.69 186 GLN A CA 1
ATOM 1573 C C . GLN A 1 186 ? 18.760 23.646 -2.920 1.00 48.69 186 GLN A C 1
ATOM 1575 O O . GLN A 1 186 ? 18.568 24.831 -2.647 1.00 48.69 186 GLN A O 1
ATOM 1580 N N . GLU A 1 187 ? 19.159 23.244 -4.128 1.00 51.59 187 GLU A N 1
ATOM 1581 C CA . GLU A 1 187 ? 19.120 24.057 -5.324 1.00 51.59 187 GLU A CA 1
ATOM 1582 C C . GLU A 1 187 ? 17.654 24.419 -5.497 1.00 51.59 187 GLU A C 1
ATOM 1584 O O . GLU A 1 187 ? 16.843 23.656 -6.027 1.00 51.59 187 GLU A O 1
ATOM 1589 N N . SER A 1 188 ? 17.294 25.577 -4.950 1.00 53.19 188 SER A N 1
ATOM 1590 C CA . SER A 1 188 ? 16.082 26.278 -5.307 1.00 53.19 188 SER A CA 1
ATOM 1591 C C . SER A 1 188 ? 16.100 26.343 -6.827 1.00 53.19 188 SER A C 1
ATOM 1593 O O . SER A 1 188 ? 16.921 27.038 -7.427 1.00 53.19 188 SER A O 1
ATOM 1595 N N . LYS A 1 189 ? 15.262 25.514 -7.454 1.00 55.88 189 LYS A N 1
ATOM 1596 C CA . LYS A 1 189 ? 15.050 25.498 -8.897 1.00 55.88 189 LYS A CA 1
ATOM 1597 C C . LYS A 1 189 ? 14.445 26.845 -9.254 1.00 55.88 189 LYS A C 1
ATOM 1599 O O . LYS A 1 189 ? 13.228 26.988 -9.322 1.00 55.88 189 LYS A O 1
ATOM 1604 N N . LYS A 1 190 ? 15.297 27.858 -9.405 1.00 64.94 190 LYS A N 1
ATOM 1605 C CA . LYS A 1 190 ? 14.904 29.131 -9.988 1.00 64.94 190 LYS A CA 1
ATOM 1606 C C . LYS A 1 190 ? 14.373 28.797 -11.383 1.00 64.94 190 LYS A C 1
ATOM 1608 O O . LYS A 1 190 ? 15.035 28.028 -12.089 1.00 64.94 190 LYS A O 1
ATOM 1613 N N . PRO A 1 191 ? 13.178 29.282 -11.751 1.00 71.12 191 PRO A N 1
ATOM 1614 C CA . PRO A 1 191 ? 12.594 28.989 -13.050 1.00 71.12 191 PRO A CA 1
ATOM 1615 C C . PRO A 1 191 ? 13.604 29.373 -14.134 1.00 71.12 191 PRO A C 1
ATOM 1617 O O . PRO A 1 191 ? 14.164 30.470 -14.123 1.00 71.12 191 PRO A O 1
ATOM 1620 N N . PHE A 1 192 ? 13.910 28.415 -15.006 1.00 67.81 192 PHE A N 1
ATOM 1621 C CA . PHE A 1 192 ? 14.870 28.593 -16.084 1.00 67.81 192 PHE A CA 1
ATOM 1622 C C . PHE A 1 192 ? 14.211 29.494 -17.130 1.00 67.81 192 PHE A C 1
ATOM 1624 O O . PHE A 1 192 ? 13.332 29.049 -17.857 1.00 67.81 192 PHE A O 1
ATOM 1631 N N . VAL A 1 193 ? 14.569 30.779 -17.149 1.00 77.00 193 VAL A N 1
ATOM 1632 C CA . VAL A 1 193 ? 14.044 31.726 -18.141 1.00 77.00 193 VAL A CA 1
ATOM 1633 C C . VAL A 1 193 ? 14.801 31.503 -19.445 1.00 77.00 193 VAL A C 1
ATOM 1635 O O . VAL A 1 193 ? 16.007 31.755 -19.518 1.00 77.00 193 VAL A O 1
ATOM 1638 N N . GLU A 1 194 ? 14.109 31.011 -20.468 1.00 84.94 194 GLU A N 1
ATOM 1639 C CA . GLU A 1 194 ? 14.685 30.854 -21.801 1.00 84.94 194 GLU A CA 1
ATOM 1640 C C . GLU A 1 194 ? 14.829 32.231 -22.476 1.00 84.94 194 GLU A C 1
ATOM 1642 O O . GLU A 1 194 ? 13.895 33.030 -22.554 1.00 84.94 194 GLU A O 1
ATOM 1647 N N . LEU A 1 195 ? 16.041 32.544 -22.942 1.00 88.38 195 LEU A N 1
ATOM 1648 C CA . LEU A 1 195 ? 16.348 33.784 -23.658 1.00 88.38 195 LEU A CA 1
ATOM 1649 C C . LEU A 1 195 ? 16.412 33.483 -25.156 1.00 88.38 195 LEU A C 1
ATOM 1651 O O . LEU A 1 195 ? 17.046 32.506 -25.551 1.00 88.38 195 LEU A O 1
ATOM 1655 N N . ALA A 1 196 ? 15.834 34.338 -26.001 1.00 92.69 196 ALA A N 1
ATOM 1656 C CA . ALA A 1 196 ? 15.910 34.190 -27.455 1.00 92.69 196 ALA A CA 1
ATOM 1657 C C . ALA A 1 196 ? 16.471 35.450 -28.129 1.00 92.69 196 ALA A C 1
ATOM 1659 O O . ALA A 1 196 ? 16.296 36.582 -27.666 1.00 92.69 196 ALA A O 1
ATOM 1660 N N . CYS A 1 197 ? 17.198 35.259 -29.231 1.00 95.00 197 CYS A N 1
ATOM 1661 C CA . CYS A 1 197 ? 17.759 36.374 -29.985 1.00 95.00 197 CYS A CA 1
ATOM 1662 C C . CYS A 1 197 ? 16.661 37.105 -30.765 1.00 95.00 197 CYS A C 1
ATOM 1664 O O . CYS A 1 197 ? 15.974 36.489 -31.571 1.00 95.00 197 CYS A O 1
ATOM 1666 N N . ALA A 1 198 ? 16.569 38.430 -30.628 1.00 92.56 198 ALA A N 1
ATOM 1667 C CA . ALA A 1 198 ? 15.560 39.225 -31.332 1.00 92.56 198 ALA A CA 1
ATOM 1668 C C . ALA A 1 198 ? 15.706 39.197 -32.867 1.00 92.56 198 ALA A C 1
ATOM 1670 O O . ALA A 1 198 ? 14.739 39.419 -33.585 1.00 92.56 198 ALA A O 1
ATOM 1671 N N . LYS A 1 199 ? 16.927 38.973 -33.383 1.00 94.44 199 LYS A N 1
ATOM 1672 C CA . LYS A 1 199 ? 17.208 38.978 -34.830 1.00 94.44 199 LYS A CA 1
ATOM 1673 C C . LYS A 1 199 ? 17.046 37.617 -35.498 1.00 94.44 199 LYS A C 1
ATOM 1675 O O . LYS A 1 199 ? 16.593 37.564 -36.632 1.00 94.44 199 LYS A O 1
ATOM 1680 N N . CYS A 1 200 ? 17.503 36.544 -34.851 1.00 94.81 200 CYS A N 1
ATOM 1681 C CA . CYS A 1 200 ? 17.554 35.208 -35.460 1.00 94.81 200 CYS A CA 1
ATOM 1682 C C . CYS A 1 200 ? 16.756 34.145 -34.698 1.00 94.81 200 CYS A C 1
ATOM 1684 O O . CYS A 1 200 ? 16.810 32.973 -35.061 1.00 94.81 200 CYS A O 1
ATOM 1686 N N . SER A 1 201 ? 16.071 34.531 -33.618 1.00 92.31 201 SER A N 1
ATOM 1687 C CA . SER A 1 201 ? 15.178 33.678 -32.820 1.00 92.31 201 SER A CA 1
ATOM 1688 C C . SER A 1 201 ? 15.841 32.459 -32.171 1.00 92.31 201 SER A C 1
ATOM 1690 O O . SER A 1 201 ? 15.164 31.605 -31.609 1.00 92.31 201 SER A O 1
ATOM 1692 N N . LYS A 1 202 ? 17.175 32.365 -32.210 1.00 93.75 202 LYS A N 1
ATOM 1693 C CA . LYS A 1 202 ? 17.914 31.248 -31.620 1.00 93.75 202 LYS A CA 1
ATOM 1694 C C . LYS A 1 202 ? 17.901 31.341 -30.093 1.00 93.75 202 LYS A C 1
ATOM 1696 O O . LYS A 1 202 ? 18.164 32.415 -29.545 1.00 93.75 202 LYS A O 1
ATOM 1701 N N . ILE A 1 203 ? 17.630 30.213 -29.435 1.00 91.75 203 ILE A N 1
ATOM 1702 C CA . ILE A 1 203 ? 17.659 30.079 -27.973 1.00 91.75 203 ILE A CA 1
ATOM 1703 C C . ILE A 1 203 ? 19.101 30.266 -27.489 1.00 91.75 203 ILE A C 1
ATOM 1705 O O . ILE A 1 203 ? 20.038 29.647 -28.002 1.00 91.75 203 ILE A O 1
ATOM 1709 N N . LEU A 1 204 ? 19.272 31.158 -26.523 1.00 92.88 204 LEU A N 1
ATOM 1710 C CA . LEU A 1 204 ? 20.539 31.536 -25.913 1.00 92.88 204 LEU A CA 1
ATOM 1711 C C . LEU A 1 204 ? 20.688 30.874 -24.542 1.00 92.88 204 LEU A C 1
ATOM 1713 O O . LEU A 1 204 ? 19.712 30.521 -23.883 1.00 92.88 204 LEU A O 1
ATOM 1717 N N . ARG A 1 205 ? 21.932 30.767 -24.066 1.00 89.94 205 ARG A N 1
ATOM 1718 C CA . ARG A 1 205 ? 22.197 30.379 -22.674 1.00 89.94 205 ARG A CA 1
ATOM 1719 C C . ARG A 1 205 ? 21.688 31.477 -21.723 1.00 89.94 205 ARG A C 1
ATOM 1721 O O . ARG A 1 205 ? 21.819 32.652 -22.065 1.00 89.94 205 ARG A O 1
ATOM 1728 N N . PRO A 1 206 ? 21.228 31.135 -20.505 1.00 84.88 206 PRO A N 1
ATOM 1729 C CA . PRO A 1 206 ? 20.607 32.071 -19.552 1.00 84.88 206 PRO A CA 1
ATOM 1730 C C . PRO A 1 206 ? 21.497 33.252 -19.109 1.00 84.88 206 PRO A C 1
ATOM 1732 O O . PRO A 1 206 ? 21.010 34.201 -18.501 1.00 84.88 206 PRO A O 1
ATOM 1735 N N . HIS A 1 207 ? 22.797 33.224 -19.418 1.00 87.12 207 HIS A N 1
ATOM 1736 C CA . HIS A 1 207 ? 23.758 34.283 -19.082 1.00 87.12 207 HIS A CA 1
ATOM 1737 C C . HIS A 1 207 ? 24.476 34.884 -20.305 1.00 87.12 207 HIS A C 1
ATOM 1739 O O . HIS A 1 207 ? 25.439 35.635 -20.147 1.00 87.12 207 HIS A O 1
ATOM 1745 N N . ALA A 1 208 ? 24.050 34.556 -21.528 1.00 89.44 208 ALA A N 1
ATOM 1746 C CA . ALA A 1 208 ? 24.675 35.089 -22.737 1.00 89.44 208 ALA A CA 1
ATOM 1747 C C . ALA A 1 208 ? 24.294 36.566 -22.941 1.00 89.44 208 ALA A C 1
ATOM 1749 O O . ALA A 1 208 ? 23.117 36.911 -22.904 1.00 89.44 208 ALA A O 1
ATOM 1750 N N . ARG A 1 209 ? 25.285 37.441 -23.179 1.00 90.50 209 ARG A N 1
ATOM 1751 C CA . ARG A 1 209 ? 25.067 38.870 -23.504 1.00 90.50 209 ARG A CA 1
ATOM 1752 C C . ARG A 1 209 ? 24.930 39.146 -25.007 1.00 90.50 209 ARG A C 1
ATOM 1754 O O . ARG A 1 209 ? 24.428 40.198 -25.391 1.00 90.50 209 ARG A O 1
ATOM 1761 N N . PHE A 1 210 ? 25.360 38.208 -25.848 1.00 94.31 210 PHE A N 1
ATOM 1762 C CA . PHE A 1 210 ? 25.341 38.313 -27.306 1.00 94.31 210 PHE A CA 1
ATOM 1763 C C . PHE A 1 210 ? 24.880 36.994 -27.919 1.00 94.31 210 PHE A C 1
ATOM 1765 O O . PHE A 1 210 ? 24.998 35.938 -27.300 1.00 94.31 210 PHE A O 1
ATOM 1772 N N . CYS A 1 211 ? 24.357 37.053 -29.142 1.00 95.00 211 CYS A N 1
ATOM 1773 C CA . CYS A 1 211 ? 23.997 35.850 -29.879 1.00 95.00 211 CYS A CA 1
ATOM 1774 C C . CYS A 1 211 ? 25.202 35.197 -30.552 1.00 95.00 211 CYS A C 1
ATOM 1776 O O . CYS A 1 211 ? 25.772 35.778 -31.471 1.00 95.00 211 CYS A O 1
ATOM 1778 N N . ASP A 1 212 ? 25.489 33.947 -30.179 1.00 93.69 212 ASP A N 1
ATOM 1779 C CA . ASP A 1 212 ? 26.545 33.112 -30.775 1.00 93.69 212 ASP A CA 1
ATOM 1780 C C . ASP A 1 212 ? 26.370 32.891 -32.289 1.00 93.69 212 ASP A C 1
ATOM 1782 O O . ASP A 1 212 ? 27.300 32.471 -32.968 1.00 93.69 212 ASP A O 1
ATOM 1786 N N . HIS A 1 213 ? 25.172 33.137 -32.832 1.00 94.56 213 HIS A N 1
ATOM 1787 C CA . HIS A 1 213 ? 24.880 32.925 -34.249 1.00 94.56 213 HIS A CA 1
ATOM 1788 C C . HIS A 1 213 ? 24.988 34.194 -35.099 1.00 94.56 213 HIS A C 1
ATOM 1790 O O . HIS A 1 213 ? 25.511 34.141 -36.204 1.00 94.56 213 HIS A O 1
ATOM 1796 N N . CYS A 1 214 ? 24.466 35.330 -34.626 1.00 94.62 214 CYS A N 1
ATOM 1797 C CA . CYS A 1 214 ? 24.391 36.560 -35.428 1.00 94.62 214 CYS A CA 1
ATOM 1798 C C . CYS A 1 214 ? 25.092 37.773 -34.795 1.00 94.62 214 CYS A C 1
ATOM 1800 O O . CYS A 1 214 ? 24.980 38.878 -35.322 1.00 94.62 214 CYS A O 1
ATOM 1802 N N . GLY A 1 215 ? 25.742 37.608 -33.639 1.00 93.94 215 GLY A N 1
ATOM 1803 C CA . GLY A 1 215 ? 26.527 38.646 -32.959 1.00 93.94 215 GLY A CA 1
ATOM 1804 C C . GLY A 1 215 ? 25.728 39.810 -32.360 1.00 93.94 215 GLY A C 1
ATOM 1805 O O . GLY A 1 215 ? 26.309 40.719 -31.776 1.00 93.94 215 GLY A O 1
ATOM 1806 N N . SER A 1 216 ? 24.397 39.829 -32.479 1.00 93.19 216 SER A N 1
ATOM 1807 C CA . SER A 1 216 ? 23.594 40.956 -31.987 1.00 93.19 216 SER A CA 1
ATOM 1808 C C . SER A 1 216 ? 23.412 40.930 -30.469 1.00 93.19 216 SER A C 1
ATOM 1810 O O . SER A 1 216 ? 23.192 39.861 -29.899 1.00 93.19 216 SER A O 1
ATOM 1812 N N . ASN A 1 217 ? 23.387 42.111 -29.844 1.00 91.69 217 ASN A N 1
ATOM 1813 C CA . ASN A 1 217 ? 23.137 42.303 -28.406 1.00 91.69 217 ASN A CA 1
ATOM 1814 C C . ASN A 1 217 ? 21.646 42.427 -28.030 1.00 91.69 217 ASN A C 1
ATOM 1816 O O . ASN A 1 217 ? 21.317 42.647 -26.868 1.00 91.69 217 ASN A O 1
ATOM 1820 N N . LYS A 1 218 ? 20.733 42.328 -29.004 1.00 87.31 218 LYS A N 1
ATOM 1821 C CA . LYS A 1 218 ? 19.290 42.426 -28.766 1.00 87.31 218 LYS A CA 1
ATOM 1822 C C . LYS A 1 218 ? 18.753 41.066 -28.319 1.00 87.31 218 LYS A C 1
ATOM 1824 O O . LYS A 1 218 ? 18.542 40.176 -29.147 1.00 87.31 218 LYS A O 1
ATOM 1829 N N . ILE A 1 219 ? 18.565 40.913 -27.013 1.00 85.31 219 ILE A N 1
ATOM 1830 C CA . ILE A 1 219 ? 17.992 39.719 -26.387 1.00 85.31 219 ILE A CA 1
ATOM 1831 C C . ILE A 1 219 ? 16.556 40.043 -25.987 1.00 85.31 219 ILE A C 1
ATOM 1833 O O . ILE A 1 219 ? 16.316 41.050 -25.323 1.00 85.31 219 ILE A O 1
ATOM 1837 N N . MET A 1 220 ? 15.612 39.199 -26.395 1.00 84.19 220 MET A N 1
ATOM 1838 C CA . MET A 1 220 ? 14.235 39.268 -25.917 1.00 84.19 220 MET A CA 1
ATOM 1839 C C . MET A 1 220 ? 14.056 38.205 -24.839 1.00 84.19 220 MET A C 1
ATOM 1841 O O . MET A 1 220 ? 14.412 37.039 -25.037 1.00 84.19 220 MET A O 1
ATOM 1845 N N . LYS A 1 221 ? 13.530 38.617 -23.683 1.00 81.06 221 LYS A N 1
ATOM 1846 C CA . LYS A 1 221 ? 13.011 37.667 -22.703 1.00 81.06 221 LYS A CA 1
ATOM 1847 C C . LYS A 1 221 ? 11.726 37.116 -23.289 1.00 81.06 221 LYS A C 1
ATOM 1849 O O . LYS A 1 221 ? 10.780 37.871 -23.499 1.00 81.06 221 LYS A O 1
ATOM 1854 N N . VAL A 1 222 ? 11.731 35.828 -23.601 1.00 77.62 222 VAL A N 1
ATOM 1855 C CA . VAL A 1 222 ? 10.494 35.122 -23.902 1.00 77.62 222 VAL A CA 1
ATOM 1856 C C . VAL A 1 222 ? 9.879 34.848 -22.538 1.00 77.62 222 VAL A C 1
ATOM 1858 O O . VAL A 1 222 ? 10.115 33.810 -21.928 1.00 77.62 222 VAL A O 1
ATOM 1861 N N . GLU A 1 223 ? 9.186 35.848 -21.995 1.00 70.69 223 GLU A N 1
ATOM 1862 C CA . GLU A 1 223 ? 8.170 35.576 -20.988 1.00 70.69 223 GLU A CA 1
ATOM 1863 C C . GLU A 1 223 ? 7.108 34.790 -21.738 1.00 70.69 223 GLU A C 1
ATOM 1865 O O . GLU A 1 223 ? 6.281 35.340 -22.462 1.00 70.69 223 GLU A O 1
ATOM 1870 N N . GLU A 1 224 ? 7.241 33.467 -21.685 1.00 64.12 224 GLU A N 1
ATOM 1871 C CA . GLU A 1 224 ? 6.174 32.576 -22.076 1.00 64.12 224 GLU A CA 1
ATOM 1872 C C . GLU A 1 224 ? 5.039 32.899 -21.103 1.00 64.12 224 GLU A C 1
ATOM 1874 O O . GLU A 1 224 ? 4.974 32.371 -19.992 1.00 64.12 224 GLU A O 1
ATOM 1879 N N . GLU A 1 225 ? 4.169 33.836 -21.492 1.00 52.62 225 GLU A N 1
ATOM 1880 C CA . GLU A 1 225 ? 2.792 33.872 -21.030 1.00 52.62 225 GLU A CA 1
ATOM 1881 C C . GLU A 1 225 ? 2.179 32.547 -21.484 1.00 52.62 225 GLU A C 1
ATOM 1883 O O . GLU A 1 225 ? 1.430 32.449 -22.458 1.00 52.62 225 GLU A O 1
ATOM 1888 N N . VAL A 1 226 ? 2.534 31.486 -20.763 1.00 53.22 226 VAL A N 1
ATOM 1889 C CA . VAL A 1 226 ? 1.696 30.324 -20.603 1.00 53.22 226 VAL A CA 1
ATOM 1890 C C . VAL A 1 226 ? 0.447 30.905 -19.962 1.00 53.22 226 VAL A C 1
ATOM 1892 O O . VAL A 1 226 ? 0.329 30.979 -18.742 1.00 53.22 226 VAL A O 1
ATOM 1895 N N . LYS A 1 227 ? -0.492 31.373 -20.796 1.00 43.97 227 LYS A N 1
ATOM 1896 C CA . LYS A 1 227 ? -1.903 31.270 -20.461 1.00 43.97 227 LYS A CA 1
ATOM 1897 C C . LYS A 1 227 ? -2.033 29.847 -19.955 1.00 43.97 227 LYS A C 1
ATOM 1899 O O . LYS A 1 227 ? -1.930 28.905 -20.740 1.00 43.97 227 LYS A O 1
ATOM 1904 N N . GLU A 1 228 ? -2.149 29.708 -18.640 1.00 50.41 228 GLU A N 1
ATOM 1905 C CA . GLU A 1 228 ? -2.638 28.512 -17.986 1.00 50.41 228 GLU A CA 1
ATOM 1906 C C . GLU A 1 228 ? -4.041 28.264 -18.555 1.00 50.41 228 GLU A C 1
ATOM 1908 O O . GLU A 1 228 ? -5.064 28.532 -17.933 1.00 50.41 228 GLU A O 1
ATOM 1913 N N . GLU A 1 229 ? -4.119 27.739 -19.778 1.00 44.34 229 GLU A N 1
ATOM 1914 C CA . GLU A 1 229 ? -5.145 26.765 -20.068 1.00 44.34 229 GLU A CA 1
ATOM 1915 C C . GLU A 1 229 ? -4.884 25.653 -19.063 1.00 44.34 229 GLU A C 1
ATOM 1917 O O . GLU A 1 229 ? -3.928 24.883 -19.199 1.00 44.34 229 GLU A O 1
ATOM 1922 N N . ALA A 1 230 ? -5.694 25.669 -18.001 1.00 45.44 230 ALA A N 1
ATOM 1923 C CA . ALA A 1 230 ? -5.706 24.682 -16.941 1.00 45.44 230 ALA A CA 1
ATOM 1924 C C . ALA A 1 230 ? -5.383 23.308 -17.538 1.00 45.44 230 ALA A C 1
ATOM 1926 O O . ALA A 1 230 ? -6.010 22.924 -18.536 1.00 45.44 230 ALA A O 1
ATOM 1927 N N . PRO A 1 231 ? -4.390 22.587 -16.990 1.00 50.25 231 PRO A N 1
ATOM 1928 C CA . PRO A 1 231 ? -3.890 21.368 -17.596 1.00 50.25 231 PRO A CA 1
ATOM 1929 C C . PRO A 1 231 ? -5.067 20.429 -17.836 1.00 50.25 231 PRO A C 1
ATOM 1931 O O . PRO A 1 231 ? -5.627 19.878 -16.889 1.00 50.25 231 PRO A O 1
ATOM 1934 N N . LYS A 1 232 ? -5.457 20.253 -19.108 1.00 46.66 232 LYS A N 1
ATOM 1935 C CA . LYS A 1 232 ? -6.458 19.259 -19.500 1.00 46.66 232 LYS A CA 1
ATOM 1936 C C . LYS A 1 232 ? -5.973 17.934 -18.914 1.00 46.66 232 LYS A C 1
ATOM 1938 O O . LYS A 1 232 ? -4.890 17.476 -19.302 1.00 46.66 232 LYS A O 1
ATOM 1943 N N . PRO A 1 233 ? -6.696 17.348 -17.941 1.00 51.97 233 PRO A N 1
ATOM 1944 C CA . PRO A 1 233 ? -6.208 16.192 -17.217 1.00 51.97 233 PRO A CA 1
ATOM 1945 C C . PRO A 1 233 ? -6.024 15.070 -18.230 1.00 51.97 233 PRO A C 1
ATOM 1947 O O . PRO A 1 233 ? -6.985 14.569 -18.813 1.00 51.97 233 PRO A O 1
ATOM 1950 N N . LYS A 1 234 ? -4.767 14.695 -18.481 1.00 46.53 234 LYS A N 1
ATOM 1951 C CA . LYS A 1 234 ? -4.444 13.510 -19.274 1.00 46.53 234 LYS A CA 1
ATOM 1952 C C . LYS A 1 234 ? -5.123 12.333 -18.583 1.00 46.53 234 LYS A C 1
ATOM 1954 O O . LYS A 1 234 ? -4.789 12.012 -17.444 1.00 46.53 234 LYS A O 1
ATOM 1959 N N . GLY A 1 235 ? -6.126 11.777 -19.263 1.00 52.03 235 GLY A N 1
ATOM 1960 C CA . GLY A 1 235 ? -7.104 10.839 -18.729 1.00 52.03 235 GLY A CA 1
ATOM 1961 C C . GLY A 1 235 ? -6.477 9.762 -17.855 1.00 52.03 235 GLY A C 1
ATOM 1962 O O . GLY A 1 235 ? -5.866 8.811 -18.343 1.00 52.03 235 GLY A O 1
ATOM 1963 N N . SER A 1 236 ? -6.666 9.900 -16.546 1.00 54.53 236 SER A N 1
ATOM 1964 C CA . SER A 1 236 ? -6.433 8.813 -15.617 1.00 54.53 236 SER A CA 1
ATOM 1965 C C . SER A 1 236 ? -7.653 7.895 -15.697 1.00 54.53 236 SER A C 1
ATOM 1967 O O . SER A 1 236 ? -8.788 8.286 -15.422 1.00 54.53 236 SER A O 1
ATOM 1969 N N . SER A 1 237 ? -7.435 6.632 -16.065 1.00 62.41 237 SER A N 1
ATOM 1970 C CA . SER A 1 237 ? -8.473 5.583 -16.070 1.00 62.41 237 SER A CA 1
ATOM 1971 C C . SER A 1 237 ? -9.111 5.338 -14.690 1.00 62.41 237 SER A C 1
ATOM 1973 O O . SER A 1 237 ? -10.026 4.527 -14.547 1.00 62.41 237 SER A O 1
ATOM 1975 N N . TRP A 1 238 ? -8.634 6.050 -13.670 1.00 68.25 238 TRP A N 1
ATOM 1976 C CA . TRP A 1 238 ? -9.176 6.100 -12.326 1.00 68.25 238 TRP A CA 1
ATOM 1977 C C . TRP A 1 238 ? -10.489 6.875 -12.235 1.00 68.25 238 TRP A C 1
ATOM 1979 O O . TRP A 1 238 ? -11.387 6.407 -11.540 1.00 68.25 238 TRP A O 1
ATOM 1989 N N . GLY A 1 239 ? -10.656 7.978 -12.975 1.00 74.75 239 GLY A N 1
ATOM 1990 C CA . GLY A 1 239 ? -11.882 8.785 -12.905 1.00 74.75 239 GLY A CA 1
ATOM 1991 C C . GLY A 1 239 ? -13.128 7.984 -13.295 1.00 74.75 239 GLY A C 1
ATOM 1992 O O . GLY A 1 239 ? -14.122 7.965 -12.576 1.00 74.75 239 GLY A O 1
ATOM 1993 N N . MET A 1 240 ? -13.037 7.203 -14.374 1.00 81.19 240 MET A N 1
ATOM 1994 C CA . MET A 1 240 ? -14.164 6.396 -14.853 1.00 81.19 240 MET A CA 1
ATOM 1995 C C . MET A 1 240 ? -14.448 5.163 -13.980 1.00 81.19 240 MET A C 1
ATOM 1997 O O . MET A 1 240 ? -15.578 4.676 -13.950 1.00 81.19 240 MET A O 1
ATOM 2001 N N . LYS A 1 241 ? -13.453 4.666 -13.233 1.00 84.81 241 LYS A N 1
ATOM 2002 C CA . LYS A 1 241 ? -13.682 3.640 -12.205 1.00 84.81 241 LYS A CA 1
ATOM 2003 C C . LYS A 1 241 ? -14.379 4.239 -10.989 1.00 84.81 241 LYS A C 1
ATOM 2005 O O . LYS A 1 241 ? -15.322 3.631 -10.498 1.00 84.81 241 LYS A O 1
ATOM 2010 N N . LEU A 1 242 ? -13.973 5.432 -10.553 1.00 88.44 242 LEU A N 1
ATOM 2011 C CA . LEU A 1 242 ? -14.577 6.103 -9.402 1.00 88.44 242 LEU A CA 1
ATOM 2012 C C . LEU A 1 242 ? -16.064 6.397 -9.637 1.00 88.44 242 LEU A C 1
ATOM 2014 O O . LEU A 1 242 ? -16.886 6.076 -8.787 1.00 88.44 242 LEU A O 1
ATOM 2018 N N . VAL A 1 243 ? -16.416 6.909 -10.821 1.00 90.81 243 VAL A N 1
ATOM 2019 C CA . VAL A 1 243 ? -17.816 7.181 -11.194 1.00 90.81 243 VAL A CA 1
ATOM 2020 C C . VAL A 1 243 ? -18.654 5.897 -11.204 1.00 90.81 243 VAL A C 1
ATOM 2022 O O . VAL A 1 243 ? -19.780 5.894 -10.715 1.00 90.81 243 VAL A O 1
ATOM 2025 N N . LYS A 1 244 ? -18.096 4.775 -11.681 1.00 91.62 244 LYS A N 1
ATOM 2026 C CA . LYS A 1 244 ? -18.775 3.468 -11.634 1.00 91.62 244 LYS A CA 1
ATOM 2027 C C . LYS A 1 244 ? -18.978 2.958 -10.206 1.00 91.62 244 LYS A C 1
ATOM 2029 O O . LYS A 1 244 ? -20.048 2.437 -9.908 1.00 91.62 244 LYS A O 1
ATOM 2034 N N . PHE A 1 245 ? -17.991 3.138 -9.327 1.00 94.62 245 PHE A N 1
ATOM 2035 C CA . PHE A 1 245 ? -18.116 2.783 -7.910 1.00 94.62 245 PHE A CA 1
ATOM 2036 C C . PHE A 1 245 ? -19.158 3.643 -7.187 1.00 94.62 245 PHE A C 1
ATOM 2038 O O . PHE A 1 245 ? -19.995 3.093 -6.477 1.00 94.62 245 PHE A O 1
ATOM 2045 N N . LEU A 1 246 ? -19.153 4.962 -7.405 1.00 95.00 246 LEU A N 1
ATOM 2046 C CA . LEU A 1 246 ? -20.155 5.875 -6.845 1.00 95.00 246 LEU A CA 1
ATOM 2047 C C . LEU A 1 246 ? -21.570 5.527 -7.322 1.00 95.00 246 LEU A C 1
ATOM 2049 O O . LEU A 1 246 ? -22.486 5.472 -6.507 1.00 95.00 246 LEU A O 1
ATOM 2053 N N . GLY A 1 247 ? -21.738 5.211 -8.610 1.00 96.06 247 GLY A N 1
ATOM 2054 C CA . GLY A 1 247 ? -23.025 4.764 -9.146 1.00 96.06 247 GLY A CA 1
ATOM 2055 C C . GLY A 1 247 ? -23.535 3.485 -8.475 1.00 96.06 247 GLY A C 1
ATOM 2056 O O . GLY A 1 247 ? -24.684 3.431 -8.048 1.00 96.06 247 GLY A O 1
ATOM 2057 N N . TRP A 1 248 ? -22.675 2.475 -8.311 1.00 97.00 248 TRP A N 1
ATOM 2058 C CA . TRP A 1 248 ? -23.041 1.236 -7.611 1.00 97.00 248 TRP A CA 1
ATOM 2059 C C . TRP A 1 248 ? -23.389 1.463 -6.136 1.00 97.00 248 TRP A C 1
ATOM 2061 O O . TRP A 1 248 ? -24.341 0.872 -5.631 1.00 97.00 248 TRP A O 1
ATOM 2071 N N . LEU A 1 249 ? -22.655 2.341 -5.453 1.00 96.56 249 LEU A N 1
ATOM 2072 C CA . LEU A 1 249 ? -22.889 2.650 -4.044 1.00 96.56 249 LEU A CA 1
ATOM 2073 C C . LEU A 1 249 ? -24.257 3.317 -3.832 1.00 96.56 249 LEU A C 1
ATOM 2075 O O . LEU A 1 249 ? -24.973 2.953 -2.902 1.00 96.56 249 LEU A O 1
ATOM 2079 N N . ILE A 1 250 ? -24.661 4.219 -4.731 1.00 96.88 250 ILE A N 1
ATOM 2080 C CA . ILE A 1 250 ? -25.989 4.853 -4.698 1.00 96.88 250 ILE A CA 1
ATOM 2081 C C . ILE A 1 250 ? -27.104 3.814 -4.888 1.00 96.88 250 ILE A C 1
ATOM 2083 O O . ILE A 1 250 ? -28.084 3.829 -4.147 1.00 96.88 250 ILE A O 1
ATOM 2087 N N . VAL A 1 251 ? -26.949 2.875 -5.829 1.00 97.31 251 VAL A N 1
ATOM 2088 C CA . VAL A 1 251 ? -27.942 1.807 -6.052 1.00 97.31 251 VAL A CA 1
ATOM 2089 C C . VAL A 1 251 ? -28.087 0.918 -4.814 1.00 97.31 251 VAL A C 1
ATOM 2091 O O . VAL A 1 251 ? -29.207 0.617 -4.408 1.00 97.31 251 VAL A O 1
ATOM 2094 N N . ILE A 1 252 ? -26.977 0.544 -4.172 1.00 97.12 252 ILE A N 1
ATOM 2095 C CA . ILE A 1 252 ? -27.002 -0.255 -2.937 1.00 97.12 252 ILE A CA 1
ATOM 2096 C C . ILE A 1 252 ? -27.734 0.494 -1.816 1.00 97.12 252 ILE A C 1
ATOM 2098 O O . ILE A 1 252 ? -28.570 -0.100 -1.136 1.00 97.12 252 ILE A O 1
ATOM 2102 N N . LEU A 1 253 ? -27.468 1.793 -1.644 1.00 96.75 253 LEU A N 1
ATOM 2103 C CA . LEU A 1 253 ? -28.154 2.610 -0.640 1.00 96.75 253 LEU A CA 1
ATOM 2104 C C . LEU A 1 253 ? -29.662 2.714 -0.901 1.00 96.75 253 LEU A C 1
ATOM 2106 O O . LEU A 1 253 ? -30.438 2.626 0.047 1.00 96.75 253 LEU A O 1
ATOM 2110 N N . LEU A 1 254 ? -30.088 2.840 -2.161 1.00 97.56 254 LEU A N 1
ATOM 2111 C CA . LEU A 1 254 ? -31.511 2.862 -2.516 1.00 97.56 254 LEU A CA 1
ATOM 2112 C C . LEU A 1 254 ? -32.201 1.521 -2.233 1.00 97.56 254 LEU A C 1
ATOM 2114 O O . LEU A 1 254 ? -33.307 1.509 -1.698 1.00 97.56 254 LEU A O 1
ATOM 2118 N N . VAL A 1 255 ? -31.547 0.395 -2.535 1.00 97.81 255 VAL A N 1
ATOM 2119 C CA . VAL A 1 255 ? -32.095 -0.944 -2.258 1.00 97.81 255 VAL A CA 1
ATOM 2120 C C . VAL A 1 255 ? -32.203 -1.194 -0.753 1.00 97.81 255 VAL A C 1
ATOM 2122 O O . VAL A 1 255 ? -33.249 -1.634 -0.277 1.00 97.81 255 VAL A O 1
ATOM 2125 N N . LEU A 1 256 ? -31.153 -0.878 0.010 1.00 97.44 256 LEU A N 1
ATOM 2126 C CA . LEU A 1 256 ? -31.163 -1.030 1.468 1.00 97.44 256 LEU A CA 1
ATOM 2127 C C . LEU A 1 256 ? -32.178 -0.092 2.133 1.00 97.44 256 LEU A C 1
ATOM 2129 O O . LEU A 1 256 ? -32.899 -0.518 3.033 1.00 97.44 256 LEU A O 1
ATOM 2133 N N . GLY A 1 257 ? -32.277 1.154 1.666 1.00 96.62 257 GLY A N 1
ATOM 2134 C CA . GLY A 1 257 ? -33.281 2.108 2.136 1.00 96.62 257 GLY A CA 1
ATOM 2135 C C . GLY A 1 257 ? -34.709 1.639 1.847 1.00 96.62 257 GLY A C 1
ATOM 2136 O O . GLY A 1 257 ? -35.562 1.696 2.730 1.00 96.62 257 GLY A O 1
ATOM 2137 N N . GLY A 1 258 ? -34.961 1.097 0.652 1.00 96.88 258 GLY A N 1
ATOM 2138 C CA . GLY A 1 258 ? -36.254 0.511 0.296 1.00 96.88 258 GLY A CA 1
ATOM 2139 C C . GLY A 1 258 ? -36.628 -0.679 1.182 1.00 96.88 258 GLY A C 1
ATOM 2140 O O . GLY A 1 258 ? -37.742 -0.733 1.700 1.00 96.88 258 GLY A O 1
ATOM 2141 N N . LEU A 1 259 ? -35.688 -1.596 1.431 1.00 97.56 259 LEU A N 1
ATOM 2142 C CA . LEU A 1 259 ? -35.906 -2.728 2.340 1.00 97.56 259 LEU A CA 1
ATOM 2143 C C . LEU A 1 259 ? -36.208 -2.273 3.773 1.00 97.56 259 LEU A C 1
ATOM 2145 O O . LEU A 1 259 ? -37.095 -2.835 4.414 1.00 97.56 259 LEU A O 1
ATOM 2149 N N . ALA A 1 260 ? -35.517 -1.241 4.262 1.00 97.06 260 ALA A N 1
ATOM 2150 C CA . ALA A 1 260 ? -35.777 -0.674 5.582 1.00 97.06 260 ALA A CA 1
ATOM 2151 C C . ALA A 1 260 ? -37.182 -0.057 5.678 1.00 97.06 260 ALA A C 1
ATOM 2153 O O . ALA A 1 260 ? -37.872 -0.277 6.671 1.00 97.06 260 ALA A O 1
ATOM 2154 N N . LEU A 1 261 ? -37.637 0.655 4.640 1.00 97.12 261 LEU A N 1
ATOM 2155 C CA . LEU A 1 261 ? -38.992 1.215 4.588 1.00 97.12 261 LEU A CA 1
ATOM 2156 C C . LEU A 1 261 ? -40.069 0.127 4.554 1.00 97.12 261 LEU A C 1
ATOM 2158 O O . LEU A 1 261 ? -41.068 0.245 5.259 1.00 97.12 261 LEU A O 1
ATOM 2162 N N . VAL A 1 262 ? -39.861 -0.950 3.791 1.00 97.31 262 VAL A N 1
ATOM 2163 C CA . VAL A 1 262 ? -40.792 -2.091 3.762 1.00 97.31 262 VAL A CA 1
ATOM 2164 C C . VAL A 1 262 ? -40.849 -2.774 5.128 1.00 97.31 262 VAL A C 1
ATOM 2166 O O . VAL A 1 262 ? -41.938 -3.022 5.639 1.00 97.31 262 VAL A O 1
ATOM 2169 N N . ALA A 1 263 ? -39.700 -3.029 5.758 1.00 96.56 263 ALA A N 1
ATOM 2170 C CA . ALA A 1 263 ? -39.653 -3.608 7.099 1.00 96.56 263 ALA A CA 1
ATOM 2171 C C . ALA A 1 263 ? -40.348 -2.708 8.134 1.00 96.56 263 ALA A C 1
ATOM 2173 O O . ALA A 1 263 ? -41.125 -3.194 8.953 1.00 96.56 263 ALA A O 1
ATOM 2174 N N . PHE A 1 264 ? -40.120 -1.395 8.064 1.00 96.31 264 PHE A N 1
ATOM 2175 C CA . PHE A 1 264 ? -40.781 -0.417 8.923 1.00 96.31 264 PHE A CA 1
ATOM 2176 C C . PHE A 1 264 ? -42.301 -0.405 8.715 1.00 96.31 264 PHE A C 1
ATOM 2178 O O . PHE A 1 264 ? -43.053 -0.409 9.685 1.00 96.31 264 PHE A O 1
ATOM 2185 N N . TRP A 1 265 ? -42.767 -0.472 7.467 1.00 96.75 265 TRP A N 1
ATOM 2186 C CA . TRP A 1 265 ? -44.193 -0.533 7.147 1.00 96.75 265 TRP A CA 1
ATOM 2187 C C . TRP A 1 265 ? -44.859 -1.827 7.645 1.00 96.75 265 TRP A C 1
ATOM 2189 O O . TRP A 1 265 ? -45.978 -1.794 8.159 1.00 96.75 265 TRP A O 1
ATOM 2199 N N . VAL A 1 266 ? -44.166 -2.966 7.558 1.00 96.12 266 VAL A N 1
ATOM 2200 C CA . VAL A 1 266 ? -44.630 -4.240 8.137 1.00 96.12 266 VAL A CA 1
ATOM 2201 C C . VAL A 1 266 ? -44.703 -4.156 9.661 1.00 96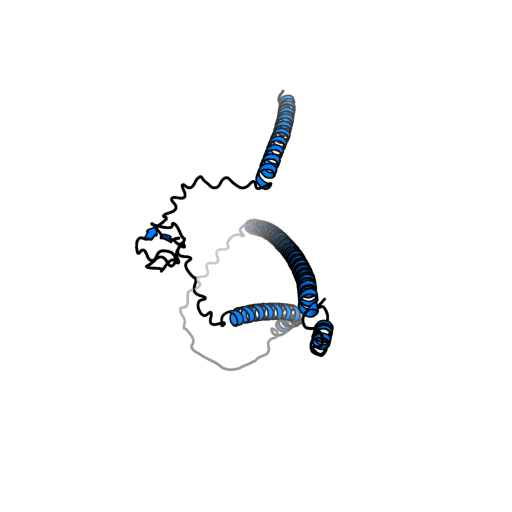.12 266 VAL A C 1
ATOM 2203 O O . VAL A 1 266 ? -45.676 -4.626 10.246 1.00 96.12 266 VAL A O 1
ATOM 2206 N N . LEU A 1 267 ? -43.715 -3.530 10.308 1.00 94.50 267 LEU A N 1
ATOM 2207 C CA . LEU A 1 267 ? -43.735 -3.316 11.755 1.00 94.50 267 LEU A CA 1
ATOM 2208 C C . LEU A 1 267 ? -44.911 -2.433 12.178 1.00 94.50 267 LEU A C 1
ATOM 2210 O O . LEU A 1 267 ? -45.596 -2.789 13.130 1.00 94.50 267 LEU A O 1
ATOM 2214 N N . LEU A 1 268 ? -45.184 -1.335 11.464 1.00 92.12 268 LEU A N 1
ATOM 2215 C CA . LEU A 1 268 ? -46.340 -0.481 11.755 1.00 92.12 268 LEU A CA 1
ATOM 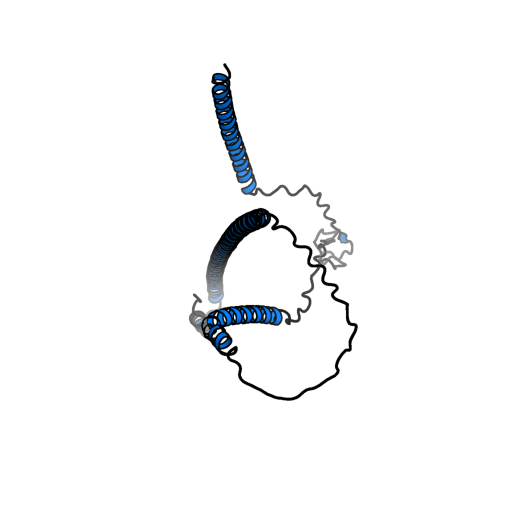2216 C C . LEU A 1 268 ? -47.658 -1.257 11.661 1.00 92.12 268 LEU A C 1
ATOM 2218 O O . LEU A 1 268 ? -48.425 -1.243 12.617 1.00 92.12 268 LEU A O 1
ATOM 2222 N N . ASN A 1 269 ? -47.873 -2.018 10.582 1.00 92.06 269 ASN A N 1
ATOM 2223 C CA . ASN A 1 269 ? -49.067 -2.864 10.458 1.00 92.06 269 ASN A CA 1
ATOM 2224 C C . ASN A 1 269 ? -49.153 -3.925 11.566 1.00 92.06 269 ASN A C 1
ATOM 2226 O O . ASN A 1 269 ? -50.235 -4.217 12.065 1.00 92.06 269 ASN A O 1
ATOM 2230 N N . TYR A 1 270 ? -48.022 -4.509 11.967 1.00 93.56 270 TYR A N 1
ATOM 2231 C CA . TYR A 1 270 ? -47.990 -5.493 13.048 1.00 93.56 270 TYR A CA 1
ATOM 2232 C C . TYR A 1 270 ? -48.343 -4.879 14.412 1.00 93.56 270 TYR A C 1
ATOM 2234 O O . TYR A 1 270 ? -49.004 -5.530 15.224 1.00 93.56 270 TYR A O 1
ATOM 2242 N N . PHE A 1 271 ? -47.918 -3.640 14.675 1.00 90.50 271 PHE A N 1
ATOM 2243 C CA . PHE A 1 271 ? -48.246 -2.932 15.913 1.00 90.50 271 PHE A CA 1
ATOM 2244 C C . PHE A 1 271 ? -49.683 -2.397 15.931 1.00 90.50 271 PHE A C 1
ATOM 2246 O O . PHE A 1 271 ? -50.313 -2.473 16.986 1.00 90.50 271 PHE A O 1
ATOM 2253 N N . ASP A 1 272 ? -50.228 -1.945 14.798 1.00 80.00 272 ASP A N 1
ATOM 2254 C CA . ASP A 1 272 ? -51.622 -1.479 14.708 1.00 80.00 272 ASP A CA 1
ATOM 2255 C C . ASP A 1 272 ? -52.632 -2.590 15.046 1.00 80.00 272 ASP A C 1
ATOM 2257 O O . ASP A 1 272 ? -53.620 -2.345 15.734 1.00 80.00 272 ASP A O 1
ATOM 2261 N N . ILE A 1 273 ? -52.350 -3.847 14.675 1.00 69.50 273 ILE A N 1
ATOM 2262 C CA . ILE A 1 273 ? -53.225 -4.997 14.986 1.00 69.50 273 ILE A CA 1
ATOM 2263 C C . ILE A 1 273 ? -53.320 -5.273 16.501 1.00 69.50 273 ILE A C 1
ATOM 2265 O O . ILE A 1 273 ? -54.250 -5.942 16.945 1.00 69.50 273 ILE A O 1
ATOM 2269 N N . LYS A 1 274 ? -52.387 -4.767 17.319 1.00 60.03 274 LYS A N 1
ATOM 2270 C CA . LYS A 1 274 ? -52.411 -4.954 18.781 1.00 60.03 274 LYS A CA 1
ATOM 2271 C C . LYS A 1 274 ? -53.066 -3.816 19.561 1.00 60.03 274 LYS A C 1
ATOM 2273 O O . LYS A 1 274 ? -53.212 -3.960 20.773 1.00 60.03 274 LYS A O 1
ATOM 2278 N N . PHE A 1 275 ? -53.413 -2.706 18.912 1.00 58.22 275 PHE A N 1
ATOM 2279 C CA . PHE A 1 275 ? -53.977 -1.530 19.583 1.00 58.22 275 PHE A CA 1
ATOM 2280 C C . PHE A 1 275 ? -55.507 -1.402 19.466 1.00 58.22 275 PHE A C 1
ATOM 2282 O O . PHE A 1 275 ? -56.058 -0.401 19.923 1.00 58.22 275 PHE A O 1
ATOM 2289 N N . VAL A 1 276 ? -56.189 -2.421 18.929 1.00 52.34 276 VAL A N 1
ATOM 2290 C CA . VAL A 1 276 ? -57.659 -2.568 18.929 1.00 52.34 276 VAL A CA 1
ATOM 2291 C C . VAL A 1 276 ? -58.055 -3.714 19.848 1.00 52.34 276 VAL A C 1
ATOM 2293 O O . VAL A 1 276 ? -58.960 -3.500 20.682 1.00 52.34 276 VAL A O 1
#

Radius of gyration: 44.43 Å; Cα contacts (8 Å, |Δi|>4): 58; chains: 1; bounding box: 105×61×124 Å

Mean predicted aligned error: 20.98 Å